Protein AF-A0A9X3PFW7-F1 (afdb_monomer)

Foldseek 3Di:
DAFFPDDDDPVNLVVQLVVVVVVCVVVPDDPVRDDSLVSSLLSLLLQNQLSLCVVVVHDQDPQVPPPDPSSSSNSSSVVSLVVLLVPFDFAQADPQLLVVLVVVVVVDVVVLVVLVVVCVVVVPDDPVVVVVLVVVCVVDVVSSVVSSRRSSRSLLRSLVVLQVSCVVRVFEDACVSPWRFPRPDPPRSTDIRHHD

Sequence (196 aa):
MFVGDERVTEATLDGYVDGEVASYLEQGATLEDVSYGDSRQNAAAVVLYAELGQALELEAPDTNNAQSEFEALYMEAVKYRDELASSAEPRELTDDEAEALNAAAASDQNLVQRIVSEWLAAADLSEDEVGQFYTAANADPNVVGEVVRMWGEQQ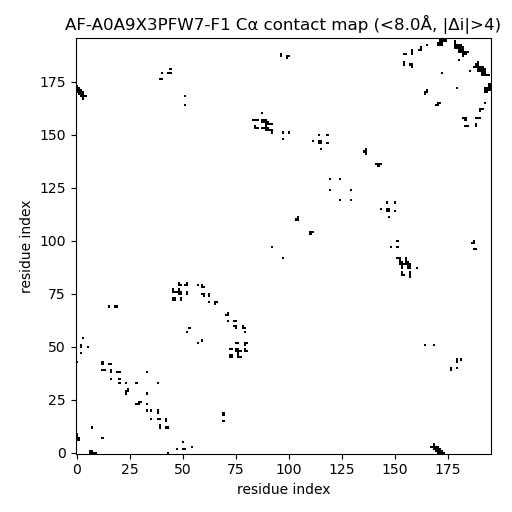AGFADDLNEYIAEYDVSLNPRYGTLDISPLVGVFKVEVPQR

Radius of gyration: 18.6 Å; Cα contacts (8 Å, |Δi|>4): 211; chains: 1; bounding box: 46×40×45 Å

pLDDT: mean 91.64, std 4.49, range [74.06, 97.75]

Secondary structure (DSSP, 8-state):
-EETTEE--HHHHHHHHHHHHHHHHHTT--TTT--HHHHHHHHHHHHHHHHHHHHTTPPPP--TT-SSHHHHHHHHHHHHHHHHHHHSPP-PPPHHHHHHHHHHHHH-HHHHHHHHHHHHHHTT--HHHHHHHHHHHHH-THHHHHHHHHHHHHHHHHHHHHHHHHHHTT-BB-GGG--EE--SSTTTS--EEPB-

Solvent-accessible surface area (backbone atoms only — not comparable to full-atom values): 10714 Å² total; per-residue (Å²): 65,34,52,54,92,45,74,52,49,71,70,57,51,52,51,42,30,53,50,52,53,49,53,43,44,75,74,67,48,53,78,91,75,56,54,71,66,58,38,46,46,50,45,50,51,29,50,50,31,30,53,50,26,57,75,69,67,52,85,78,66,92,49,88,81,45,92,42,71,61,51,30,41,42,52,33,12,52,53,33,47,52,52,50,45,69,68,32,64,61,36,86,66,50,74,68,38,48,52,40,48,52,51,49,46,73,74,31,68,65,56,48,54,48,53,52,52,52,49,54,67,70,64,76,60,53,74,69,52,52,53,48,48,56,54,47,36,76,75,35,68,60,56,52,50,50,54,52,48,55,51,46,16,28,44,43,17,24,27,50,52,50,51,48,48,36,61,75,31,58,35,30,31,47,64,90,71,57,84,42,75,72,26,86,43,80,92,46,29,78,31,72,57,46,68,102

Organism: NCBI:txid256034

Structure (mmCIF, N/CA/C/O backbone):
data_AF-A0A9X3PFW7-F1
#
_entry.id   AF-A0A9X3PFW7-F1
#
loop_
_atom_site.group_PDB
_atom_site.id
_atom_site.type_symbol
_atom_site.label_atom_id
_atom_site.label_alt_id
_atom_site.label_comp_id
_atom_site.label_asym_id
_atom_site.label_entity_id
_atom_site.label_seq_id
_atom_site.pdbx_PDB_ins_code
_atom_site.Cartn_x
_atom_site.Cartn_y
_atom_site.Cartn_z
_atom_site.occupancy
_atom_site.B_iso_or_equiv
_atom_site.auth_seq_id
_atom_site.auth_comp_id
_atom_site.auth_asym_id
_atom_site.auth_atom_id
_atom_site.pdbx_PDB_model_num
ATOM 1 N N . MET A 1 1 ? -13.490 -6.048 13.176 1.00 83.94 1 MET A N 1
ATOM 2 C CA . MET A 1 1 ? -12.457 -6.695 12.349 1.00 83.94 1 MET A CA 1
ATOM 3 C C . MET A 1 1 ? -11.686 -7.650 13.237 1.00 83.94 1 MET A C 1
ATOM 5 O O . MET A 1 1 ? -11.635 -7.396 14.438 1.00 83.94 1 MET A O 1
ATOM 9 N N . PHE A 1 2 ? -11.174 -8.734 12.673 1.00 86.25 2 PHE A N 1
ATOM 10 C CA . PHE A 1 2 ? -10.248 -9.639 13.347 1.00 86.25 2 PHE A CA 1
ATOM 11 C C . PHE A 1 2 ? -8.912 -9.627 12.609 1.00 86.25 2 PHE A C 1
ATOM 13 O O . PHE A 1 2 ? -8.916 -9.630 11.377 1.00 86.25 2 PHE A O 1
ATOM 20 N N . VAL A 1 3 ? -7.819 -9.581 13.370 1.00 82.69 3 VAL A N 1
ATOM 21 C CA . VAL A 1 3 ? -6.438 -9.770 12.906 1.00 82.69 3 VAL A CA 1
ATOM 22 C C . VAL A 1 3 ? -5.750 -10.640 13.958 1.00 82.69 3 VAL A C 1
ATOM 24 O O . VAL A 1 3 ? -5.490 -10.204 15.075 1.00 82.69 3 VAL A O 1
ATOM 27 N N . GLY A 1 4 ? -5.546 -11.912 13.643 1.00 85.38 4 GLY A N 1
ATOM 28 C CA . GLY A 1 4 ? -5.130 -12.940 14.590 1.00 85.38 4 GLY A CA 1
ATOM 29 C C . GLY A 1 4 ? -6.134 -13.080 15.734 1.00 85.38 4 GLY A C 1
ATOM 30 O O . GLY A 1 4 ? -7.336 -13.255 15.524 1.00 85.38 4 GLY A O 1
ATOM 31 N N . ASP A 1 5 ? -5.628 -12.967 16.959 1.00 81.50 5 ASP A N 1
ATOM 32 C CA . ASP A 1 5 ? -6.446 -12.971 18.175 1.00 81.50 5 ASP A CA 1
ATOM 33 C C . ASP A 1 5 ? -7.059 -11.592 18.498 1.00 81.50 5 ASP A C 1
ATOM 35 O O . ASP A 1 5 ? -7.923 -11.497 19.378 1.00 81.50 5 ASP A O 1
ATOM 39 N N . GLU A 1 6 ? -6.641 -10.526 17.806 1.00 84.62 6 GLU A N 1
ATOM 40 C CA . GLU A 1 6 ? -7.088 -9.166 18.097 1.00 84.62 6 GLU A CA 1
ATOM 41 C C . GLU A 1 6 ? -8.461 -8.884 17.482 1.00 84.62 6 GLU A C 1
ATOM 43 O O . GLU A 1 6 ? -8.766 -9.237 16.334 1.00 84.62 6 GLU A O 1
ATOM 48 N N . ARG A 1 7 ? -9.320 -8.223 18.267 1.00 86.31 7 ARG A N 1
ATOM 49 C CA . ARG A 1 7 ? -10.684 -7.889 17.867 1.00 86.31 7 ARG A CA 1
ATOM 50 C C . ARG A 1 7 ? -10.912 -6.390 17.957 1.00 86.31 7 ARG A C 1
ATOM 52 O O . ARG A 1 7 ? -11.358 -5.859 18.975 1.00 86.31 7 ARG A O 1
ATOM 59 N N . VAL A 1 8 ? -10.859 -5.755 16.797 1.00 84.06 8 VAL A N 1
ATOM 60 C CA . VAL A 1 8 ? -11.223 -4.348 16.643 1.00 84.06 8 VAL A CA 1
ATOM 61 C C . VAL A 1 8 ? -12.743 -4.225 16.569 1.00 84.06 8 VAL A C 1
ATOM 63 O O . VAL A 1 8 ? -13.408 -4.794 15.686 1.00 84.06 8 VAL A O 1
ATOM 66 N N . THR A 1 9 ? -13.316 -3.493 17.525 1.00 86.25 9 THR A N 1
ATOM 67 C CA . THR A 1 9 ? -14.771 -3.335 17.643 1.00 86.25 9 THR A CA 1
ATOM 68 C C . THR A 1 9 ? -15.339 -2.405 16.576 1.00 86.25 9 THR A C 1
ATOM 70 O O . THR A 1 9 ? -14.633 -1.554 16.041 1.00 86.25 9 THR A O 1
ATOM 73 N N . GLU A 1 10 ? -16.641 -2.533 16.292 1.00 84.38 10 GLU A N 1
ATOM 74 C CA . GLU A 1 10 ? -17.284 -1.624 15.337 1.00 84.38 10 GLU A CA 1
ATOM 75 C C . GLU A 1 10 ? -17.231 -0.166 15.804 1.00 84.38 10 GLU A C 1
ATOM 77 O O . GLU A 1 10 ? -16.946 0.725 15.014 1.00 84.38 10 GLU A O 1
ATOM 82 N N . ALA A 1 11 ? -17.426 0.060 17.106 1.00 87.31 11 ALA A N 1
ATOM 83 C CA . ALA A 1 11 ? -17.380 1.389 17.703 1.00 87.31 11 ALA A CA 1
ATOM 84 C C . ALA A 1 11 ? -15.990 2.036 17.596 1.00 87.31 11 ALA A C 1
ATOM 86 O O . ALA A 1 11 ? -15.897 3.254 17.484 1.00 87.31 11 ALA A O 1
ATOM 87 N N . THR A 1 12 ? -14.925 1.229 17.620 1.00 88.94 12 THR A N 1
ATOM 88 C CA . THR A 1 12 ? -13.551 1.706 17.419 1.00 88.94 12 THR A CA 1
ATOM 89 C C . THR A 1 12 ? -13.370 2.226 15.993 1.00 88.94 12 THR A C 1
ATOM 91 O O . THR A 1 12 ? -12.971 3.372 15.809 1.00 88.94 12 THR A O 1
ATOM 94 N N . LEU A 1 13 ? -13.740 1.423 14.987 1.00 88.06 13 LEU A N 1
ATOM 95 C CA . LEU A 1 13 ? -13.648 1.822 13.578 1.00 88.06 13 LEU A CA 1
ATOM 96 C C . LEU A 1 13 ? -14.522 3.040 13.261 1.00 88.06 13 LEU A C 1
ATOM 98 O O . LEU A 1 13 ? -14.058 3.963 12.598 1.00 88.06 13 LEU A O 1
ATOM 102 N N . ASP A 1 14 ? -15.759 3.074 13.759 1.00 88.50 14 ASP A N 1
ATOM 103 C CA . ASP A 1 14 ? -16.650 4.222 13.563 1.00 88.50 14 ASP A CA 1
ATOM 104 C C . ASP A 1 14 ? -16.076 5.496 14.212 1.00 88.50 14 ASP A C 1
ATOM 106 O O . ASP A 1 14 ? -16.163 6.574 13.629 1.00 88.50 14 ASP A O 1
ATOM 110 N N . GLY A 1 15 ? -15.413 5.375 15.369 1.00 90.12 15 GLY A N 1
ATOM 111 C CA . GLY A 1 15 ? -14.715 6.492 16.009 1.00 90.12 15 GLY A CA 1
ATOM 112 C C . GLY A 1 15 ? -13.553 7.044 15.175 1.00 90.12 15 GLY A C 1
ATOM 113 O O . GLY A 1 15 ? -13.369 8.260 15.116 1.00 90.12 15 GLY A O 1
ATOM 114 N N . TYR A 1 16 ? -12.799 6.176 14.494 1.00 91.50 16 TYR A N 1
ATOM 115 C CA . TYR A 1 16 ? -11.735 6.593 13.575 1.00 91.50 16 TYR A CA 1
ATOM 116 C C . TYR A 1 16 ? -12.285 7.300 12.334 1.00 91.50 16 TYR A C 1
ATOM 118 O O . TYR A 1 16 ? -11.768 8.348 11.950 1.00 91.50 16 TYR A O 1
ATOM 126 N N . VAL A 1 17 ? -13.381 6.791 11.768 1.00 89.19 17 VAL A N 1
ATOM 127 C CA . VAL A 1 17 ? -14.086 7.431 10.646 1.00 89.19 17 VAL A CA 1
ATOM 128 C C . VAL A 1 17 ? -14.586 8.819 11.035 1.00 89.19 17 VAL A C 1
ATOM 130 O O . VAL A 1 17 ? -14.383 9.775 10.292 1.00 89.19 17 VAL A O 1
ATOM 133 N N . ASP A 1 18 ? -15.202 8.954 12.210 1.00 89.06 18 ASP A N 1
ATOM 134 C CA . ASP A 1 18 ? -15.680 10.248 12.701 1.00 89.06 18 ASP A CA 1
ATOM 135 C C . ASP A 1 18 ? -14.522 11.242 12.904 1.00 89.06 18 ASP A C 1
ATOM 137 O O . ASP A 1 18 ? -14.663 12.424 12.582 1.00 89.06 18 ASP A O 1
ATOM 141 N N . GLY A 1 19 ? -13.368 10.770 13.392 1.00 85.50 19 GLY A N 1
ATOM 142 C CA . GLY A 1 19 ? -12.155 11.578 13.542 1.00 85.50 19 GLY A CA 1
ATOM 143 C C . GLY A 1 19 ? -11.578 12.058 12.207 1.00 85.50 19 GLY A C 1
ATOM 144 O O . GLY A 1 19 ? -11.255 13.238 12.060 1.00 85.50 19 GLY A O 1
ATOM 145 N N . GLU A 1 20 ? -11.497 11.172 11.214 1.00 84.81 20 GLU A N 1
ATOM 146 C CA . GLU A 1 20 ? -11.039 11.510 9.863 1.00 84.81 20 GLU A CA 1
ATOM 147 C C . GLU A 1 20 ? -11.981 12.520 9.184 1.00 84.81 20 GLU A C 1
ATOM 149 O O . GLU A 1 20 ? -11.538 13.554 8.677 1.00 84.81 20 GLU A O 1
ATOM 154 N N . VAL A 1 21 ? -13.294 12.275 9.246 1.00 87.31 21 VAL A N 1
ATOM 155 C CA . VAL A 1 21 ? -14.318 13.188 8.714 1.00 87.31 21 VAL A CA 1
ATOM 156 C C . VAL A 1 21 ? -14.215 14.560 9.380 1.00 87.31 21 VAL A C 1
ATOM 158 O O . VAL A 1 21 ? -14.260 15.581 8.692 1.00 87.31 21 VAL A O 1
ATOM 161 N N . ALA A 1 22 ? -14.053 14.608 10.707 1.00 87.19 22 ALA A N 1
ATOM 162 C CA . ALA A 1 22 ? -13.881 15.863 11.433 1.00 87.19 22 ALA A CA 1
ATOM 163 C C . ALA A 1 22 ? -12.647 16.637 10.942 1.00 87.19 22 ALA A C 1
ATOM 165 O O . ALA A 1 22 ? -12.751 17.838 10.692 1.00 87.19 22 ALA A O 1
ATOM 166 N N . SER A 1 23 ? -11.526 15.948 10.711 1.00 85.12 23 SER A N 1
ATOM 167 C CA . SER A 1 23 ? -10.306 16.556 10.167 1.00 85.12 23 SER A CA 1
ATOM 168 C C . SER A 1 23 ? -10.531 17.179 8.784 1.00 85.12 23 SER A C 1
ATOM 170 O O . SER A 1 23 ? -10.122 18.319 8.547 1.00 85.12 23 SER A O 1
ATOM 172 N N . TYR A 1 24 ? -11.245 16.500 7.878 1.00 85.75 24 TYR A N 1
ATOM 173 C CA . TYR A 1 24 ? -11.578 17.079 6.570 1.00 85.75 24 TYR A CA 1
ATOM 174 C C . TYR A 1 24 ? -12.437 18.341 6.689 1.00 85.75 24 TYR A C 1
ATOM 176 O O . TYR A 1 24 ? -12.177 19.340 6.011 1.00 85.75 24 TYR A O 1
ATOM 184 N N . LEU A 1 25 ? -13.437 18.325 7.572 1.00 88.38 25 LEU A N 1
ATOM 185 C CA . LEU A 1 25 ? -14.299 19.484 7.812 1.00 88.38 25 LEU A CA 1
ATOM 186 C C . LEU A 1 25 ? -13.518 20.671 8.397 1.00 88.38 25 LEU A C 1
ATOM 188 O O . LEU A 1 25 ? -13.742 21.815 7.996 1.00 88.38 25 LEU A O 1
ATOM 192 N N . GLU A 1 26 ? -12.572 20.419 9.304 1.00 89.50 26 GLU A N 1
ATOM 193 C CA . GLU A 1 26 ? -11.683 21.449 9.861 1.00 89.50 26 GLU A CA 1
ATOM 194 C C . GLU A 1 26 ? -10.759 22.068 8.800 1.00 89.50 26 GLU A C 1
ATOM 196 O O . GLU A 1 26 ? -10.464 23.265 8.853 1.00 8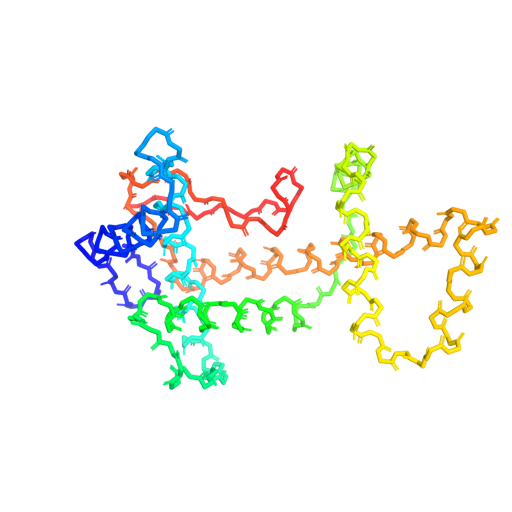9.50 26 GLU A O 1
ATOM 201 N N . GLN A 1 27 ? -10.366 21.285 7.792 1.00 87.44 27 GLN A N 1
ATOM 202 C CA . GLN A 1 27 ? -9.586 21.738 6.635 1.00 87.44 27 GLN A CA 1
ATOM 203 C C . GLN A 1 27 ? -10.432 22.462 5.570 1.00 87.44 27 GLN A C 1
ATOM 205 O O . GLN A 1 27 ? -9.899 22.933 4.563 1.00 87.44 27 GLN A O 1
ATOM 210 N N . GLY A 1 28 ? -11.739 22.610 5.805 1.00 90.19 28 GLY A N 1
ATOM 211 C CA . GLY A 1 28 ? -12.650 23.378 4.960 1.00 90.19 28 GLY A CA 1
ATOM 212 C C . GLY A 1 28 ? -13.441 22.555 3.944 1.00 90.19 28 GLY A C 1
ATOM 213 O O . GLY A 1 28 ? -14.108 23.158 3.100 1.00 90.19 28 GLY A O 1
ATOM 214 N N . ALA A 1 29 ? -13.400 21.219 4.015 1.00 89.81 29 ALA A N 1
ATOM 215 C CA . ALA A 1 29 ? -14.307 20.371 3.248 1.00 89.81 29 ALA A CA 1
ATOM 216 C C . ALA A 1 29 ? -15.756 20.527 3.742 1.00 89.81 29 ALA A C 1
ATOM 218 O O . ALA A 1 29 ? -16.016 20.919 4.884 1.00 89.81 29 ALA A O 1
ATOM 219 N N . THR A 1 30 ? -16.719 20.196 2.888 1.00 91.81 30 THR A N 1
ATOM 220 C CA . THR A 1 30 ? -18.125 20.050 3.278 1.00 91.81 30 THR A CA 1
ATOM 221 C C . THR A 1 30 ? -18.485 18.576 3.440 1.00 91.81 30 THR A C 1
ATOM 223 O O . THR A 1 30 ? -17.790 17.697 2.943 1.00 91.81 30 THR A O 1
ATOM 226 N N . LEU A 1 31 ? -19.608 18.276 4.101 1.00 86.88 31 LEU A N 1
ATOM 227 C CA . LEU A 1 31 ? -20.090 16.891 4.220 1.00 86.88 31 LEU A CA 1
ATOM 228 C C . LEU A 1 31 ? -20.392 16.236 2.862 1.00 86.88 31 LEU A C 1
ATOM 230 O O . LEU A 1 31 ? -20.389 15.015 2.774 1.00 86.88 31 LEU A O 1
ATOM 234 N N . GLU A 1 32 ? -20.671 17.026 1.822 1.00 88.62 32 GLU A N 1
ATOM 235 C CA . GLU A 1 32 ? -20.897 16.515 0.463 1.00 88.62 32 GLU A CA 1
ATOM 236 C C . GLU A 1 32 ? -19.592 16.059 -0.205 1.00 88.62 32 GLU A C 1
ATOM 238 O O . GLU A 1 32 ? -19.631 15.215 -1.098 1.00 88.62 32 GLU A O 1
ATOM 243 N N . ASP A 1 33 ? -18.449 16.575 0.258 1.00 84.94 33 ASP A N 1
ATOM 244 C CA . ASP A 1 33 ? -17.118 16.221 -0.239 1.00 84.94 33 ASP A CA 1
ATOM 245 C C . ASP A 1 33 ? -16.554 14.964 0.446 1.00 84.94 33 ASP A C 1
ATOM 247 O O . ASP A 1 33 ? -15.552 14.413 -0.007 1.00 84.94 33 ASP A O 1
ATOM 251 N N . VAL A 1 34 ? -17.179 14.501 1.538 1.00 86.75 34 VAL A N 1
ATOM 252 C CA . VAL A 1 34 ? -16.671 13.388 2.349 1.00 86.75 34 VAL A CA 1
ATOM 253 C C . VAL A 1 34 ? -17.401 12.087 2.028 1.00 86.75 34 VAL A C 1
ATOM 255 O O . VAL A 1 34 ? -18.601 11.927 2.265 1.00 86.75 34 VAL A O 1
ATOM 258 N N . SER A 1 35 ? -16.643 11.105 1.548 1.00 88.00 35 SER A N 1
ATOM 259 C CA . SER A 1 35 ? -17.129 9.745 1.342 1.00 88.00 35 SER A CA 1
ATOM 260 C C . SER A 1 35 ? -16.929 8.905 2.602 1.00 88.00 35 SER A C 1
ATOM 262 O O . SER A 1 35 ? -15.860 8.361 2.853 1.00 88.00 35 SER A O 1
ATOM 264 N N . TYR A 1 36 ? -17.995 8.720 3.383 1.00 85.81 36 TYR A N 1
ATOM 265 C CA . TYR A 1 36 ? -17.978 7.811 4.540 1.00 85.81 36 TYR A CA 1
ATOM 266 C C . TYR A 1 36 ? -17.690 6.346 4.167 1.00 85.81 36 TYR A C 1
ATOM 268 O O . TYR A 1 36 ? -17.372 5.539 5.039 1.00 85.81 36 TYR A O 1
ATOM 276 N N . GLY A 1 37 ? -17.903 5.959 2.906 1.00 84.62 37 GLY A N 1
ATOM 277 C CA . GLY A 1 37 ? -17.511 4.639 2.413 1.00 84.62 37 GLY A CA 1
ATOM 278 C C . GLY A 1 37 ? -15.993 4.525 2.345 1.00 84.62 37 GLY A C 1
ATOM 279 O O . GLY A 1 37 ? -15.425 3.615 2.946 1.00 84.62 37 GLY A O 1
ATOM 280 N N . ASP A 1 38 ? -15.358 5.506 1.708 1.00 84.19 38 ASP A N 1
ATOM 281 C CA . ASP A 1 38 ? -13.907 5.540 1.524 1.00 84.19 38 ASP A CA 1
ATOM 282 C C . ASP A 1 38 ? -13.195 5.734 2.867 1.00 84.19 38 ASP A C 1
ATOM 284 O O . ASP A 1 38 ? -12.245 5.015 3.159 1.00 84.19 38 ASP A O 1
ATOM 288 N N . SER A 1 39 ? -13.726 6.589 3.748 1.00 87.19 39 SER A N 1
ATOM 289 C CA . SER A 1 39 ? -13.219 6.741 5.119 1.00 87.19 39 SER A CA 1
ATOM 290 C C . SER A 1 39 ? -13.260 5.440 5.920 1.00 87.19 39 SER A C 1
ATOM 292 O O . SER A 1 39 ? -12.319 5.106 6.637 1.00 87.19 39 SER A O 1
ATOM 294 N N . ARG A 1 40 ? -14.334 4.646 5.786 1.00 87.81 40 ARG A N 1
ATOM 295 C CA . ARG A 1 40 ? -14.411 3.328 6.441 1.00 87.81 40 ARG A CA 1
ATOM 296 C C . ARG A 1 40 ? -13.380 2.358 5.888 1.00 87.81 40 ARG A C 1
ATOM 298 O O . ARG A 1 40 ? -12.781 1.624 6.670 1.00 87.81 40 ARG A O 1
ATOM 305 N N . GLN A 1 41 ? -13.194 2.333 4.569 1.00 85.50 41 GLN A N 1
ATOM 306 C CA . GLN A 1 41 ? -12.183 1.483 3.946 1.00 85.50 41 GLN A CA 1
ATOM 307 C C . GLN A 1 41 ? -10.778 1.890 4.393 1.00 85.50 41 GLN A C 1
ATOM 309 O O . GLN A 1 41 ? -10.003 1.025 4.793 1.00 85.50 41 GLN A O 1
ATOM 314 N N . ASN A 1 42 ? -10.487 3.192 4.420 1.00 88.19 42 ASN A N 1
ATOM 315 C CA . ASN A 1 42 ? -9.211 3.715 4.889 1.00 88.19 42 ASN A CA 1
ATOM 316 C C . ASN A 1 42 ? -8.960 3.350 6.358 1.00 88.19 42 ASN A C 1
ATOM 318 O O . ASN A 1 42 ? -7.939 2.746 6.672 1.00 88.19 42 ASN A O 1
ATOM 322 N N . ALA A 1 43 ? -9.918 3.615 7.253 1.00 90.50 43 ALA A N 1
ATOM 323 C CA . ALA A 1 43 ? -9.794 3.253 8.663 1.00 90.50 43 ALA A CA 1
ATOM 324 C C . ALA A 1 43 ? -9.586 1.741 8.860 1.00 90.50 43 ALA A C 1
ATOM 326 O O . ALA A 1 43 ? -8.747 1.336 9.661 1.00 90.50 43 ALA A O 1
ATOM 327 N N . ALA A 1 44 ? -10.303 0.898 8.110 1.00 90.50 44 ALA A N 1
ATOM 328 C CA . ALA A 1 44 ? -10.124 -0.550 8.174 1.00 90.50 44 ALA A CA 1
ATOM 329 C C . ALA A 1 44 ? -8.737 -0.991 7.679 1.00 90.50 44 ALA A C 1
ATOM 331 O O . ALA A 1 44 ? -8.110 -1.824 8.329 1.00 90.50 44 ALA A O 1
ATOM 332 N N . ALA A 1 45 ? -8.240 -0.420 6.577 1.00 91.50 45 ALA A N 1
ATOM 333 C CA . ALA A 1 45 ? -6.904 -0.707 6.059 1.00 91.50 45 ALA A CA 1
ATOM 334 C C . ALA A 1 45 ? -5.799 -0.254 7.027 1.00 91.50 45 ALA A C 1
ATOM 336 O O . ALA A 1 45 ? -4.864 -1.009 7.275 1.00 91.50 45 ALA A O 1
ATOM 337 N N . VAL A 1 46 ? -5.929 0.941 7.615 1.00 93.81 46 VAL A N 1
ATOM 338 C CA . VAL A 1 46 ? -4.994 1.467 8.624 1.00 93.81 46 VAL A CA 1
ATOM 339 C C . VAL A 1 46 ? -4.894 0.515 9.804 1.00 93.81 46 VAL A C 1
ATOM 341 O O . VAL A 1 46 ? -3.801 0.086 10.159 1.00 93.81 46 VAL A O 1
ATOM 344 N N . VAL A 1 47 ? -6.036 0.136 10.378 1.00 93.19 47 VAL A N 1
ATOM 345 C CA . VAL A 1 47 ? -6.034 -0.792 11.506 1.00 93.19 47 VAL A CA 1
ATOM 346 C C . VAL A 1 47 ? -5.457 -2.145 11.076 1.00 93.19 47 VAL A C 1
ATOM 348 O O . VAL A 1 47 ? -4.653 -2.706 11.803 1.00 93.19 47 VAL A O 1
ATOM 351 N N . LEU A 1 48 ? -5.792 -2.658 9.886 1.00 93.69 48 LEU A N 1
ATOM 352 C CA . LEU A 1 48 ? -5.265 -3.940 9.406 1.00 93.69 48 LEU A CA 1
ATOM 353 C C . LEU A 1 48 ? -3.736 -3.940 9.351 1.00 93.69 48 LEU A C 1
ATOM 355 O O . LEU A 1 48 ? -3.118 -4.853 9.890 1.00 93.69 48 LEU A O 1
ATOM 359 N N . TYR A 1 49 ? -3.127 -2.929 8.727 1.00 95.94 49 TYR A N 1
ATOM 360 C CA . TYR A 1 49 ? -1.670 -2.844 8.617 1.00 95.94 49 TYR A CA 1
ATOM 361 C C . TYR A 1 49 ? -0.991 -2.597 9.967 1.00 95.94 49 TYR A C 1
ATOM 363 O O . TYR A 1 49 ? 0.076 -3.158 10.211 1.00 95.94 49 TYR A O 1
ATOM 371 N N . ALA A 1 50 ? -1.604 -1.796 10.845 1.00 95.56 50 ALA A N 1
ATOM 372 C CA . ALA A 1 50 ? -1.106 -1.579 12.200 1.00 95.56 50 ALA A CA 1
ATOM 373 C C . ALA A 1 50 ? -1.069 -2.891 13.002 1.00 95.56 50 ALA A C 1
ATOM 375 O O . ALA A 1 50 ? -0.014 -3.280 13.500 1.00 95.56 50 ALA A O 1
ATOM 376 N N . GLU A 1 51 ? -2.191 -3.611 13.050 1.00 94.56 51 GLU A N 1
ATOM 377 C CA . GLU A 1 51 ? -2.303 -4.884 13.771 1.00 94.56 51 GLU A CA 1
ATOM 378 C C . GLU A 1 51 ? -1.393 -5.964 13.171 1.00 94.56 51 GLU A C 1
ATOM 380 O O . GLU A 1 51 ? -0.727 -6.696 13.902 1.00 94.56 51 GLU A O 1
ATOM 385 N N . LEU A 1 52 ? -1.309 -6.045 11.838 1.00 94.12 52 LEU A N 1
ATOM 386 C CA . LEU A 1 52 ? -0.437 -7.007 11.166 1.00 94.12 52 LEU A CA 1
ATOM 387 C C . LEU A 1 52 ? 1.044 -6.740 11.471 1.00 94.12 52 LEU A C 1
ATOM 389 O O . LEU A 1 52 ? 1.778 -7.670 11.799 1.00 94.12 52 LEU A O 1
ATOM 393 N N . GLY A 1 53 ? 1.486 -5.481 11.409 1.00 94.56 53 GLY A N 1
ATOM 394 C CA . GLY A 1 53 ? 2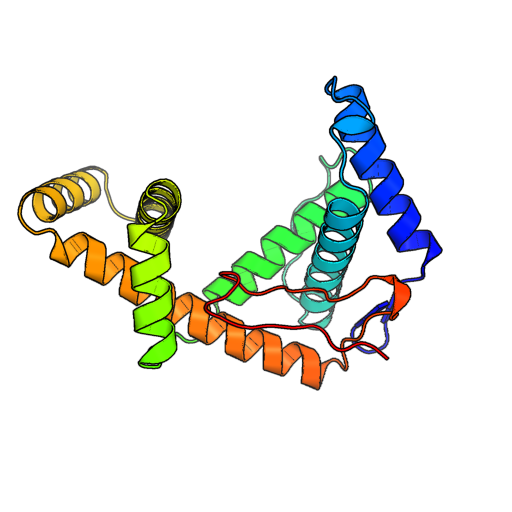.868 -5.125 11.730 1.00 94.56 53 GLY A CA 1
ATOM 395 C C . GLY A 1 53 ? 3.229 -5.401 13.190 1.00 94.56 53 GLY A C 1
ATOM 396 O O . GLY A 1 53 ? 4.319 -5.899 13.469 1.00 94.56 53 GLY A O 1
ATOM 397 N N . GLN A 1 54 ? 2.296 -5.171 14.119 1.00 94.19 54 GLN A N 1
ATOM 398 C CA . GLN A 1 54 ? 2.475 -5.545 15.524 1.00 94.19 54 GLN A CA 1
ATOM 399 C C . GLN A 1 54 ? 2.548 -7.069 15.707 1.00 94.19 54 GLN A C 1
ATOM 401 O O . GLN A 1 54 ? 3.412 -7.553 16.441 1.00 94.19 54 GLN A O 1
ATOM 406 N N . ALA A 1 55 ? 1.696 -7.834 15.017 1.00 92.75 55 ALA A N 1
ATOM 407 C CA . ALA A 1 55 ? 1.696 -9.298 15.062 1.00 92.75 55 ALA A CA 1
ATOM 408 C C . ALA A 1 55 ? 2.975 -9.923 14.473 1.00 92.75 55 ALA A C 1
ATOM 410 O O . ALA A 1 55 ? 3.372 -11.017 14.880 1.00 92.75 55 ALA A O 1
ATOM 411 N N . LEU A 1 56 ? 3.625 -9.218 13.545 1.00 93.25 56 LEU A N 1
ATOM 412 C CA . LEU A 1 56 ? 4.926 -9.564 12.965 1.00 93.25 56 LEU A CA 1
ATOM 413 C C . LEU A 1 56 ? 6.117 -8.994 13.757 1.00 93.25 56 LEU A C 1
ATOM 415 O O . LEU A 1 56 ? 7.263 -9.176 13.351 1.00 93.25 56 LEU A O 1
ATOM 419 N N . GLU A 1 57 ? 5.862 -8.326 14.886 1.00 94.94 57 GLU A N 1
ATOM 420 C CA . GLU A 1 57 ? 6.876 -7.702 15.745 1.00 94.94 57 GLU A CA 1
ATOM 421 C C . GLU A 1 57 ? 7.775 -6.686 15.007 1.00 94.94 57 GLU A C 1
ATOM 423 O O . GLU A 1 57 ? 8.950 -6.512 15.350 1.00 94.94 57 GLU A O 1
ATOM 428 N N . LEU A 1 58 ? 7.228 -5.990 14.003 1.00 96.00 58 LEU A N 1
ATOM 429 C CA . LEU A 1 58 ? 7.946 -4.951 13.264 1.00 96.00 58 LEU A CA 1
ATOM 430 C C . LEU A 1 58 ? 8.243 -3.738 14.155 1.00 96.00 58 LEU A C 1
ATOM 432 O O . LEU A 1 58 ? 7.506 -3.405 15.092 1.00 96.00 58 LEU A O 1
ATOM 436 N N . GLU A 1 59 ? 9.327 -3.025 13.851 1.00 96.19 59 GLU A N 1
ATOM 437 C CA . GLU A 1 59 ? 9.739 -1.877 14.656 1.00 96.19 59 GLU A CA 1
ATOM 438 C C . GLU A 1 59 ? 8.714 -0.738 14.541 1.00 96.19 59 GLU A C 1
ATOM 440 O O . GLU A 1 59 ? 8.506 -0.180 13.465 1.00 96.19 59 GLU A O 1
ATOM 445 N N . ALA A 1 60 ? 8.118 -0.310 15.654 1.00 93.44 60 ALA A N 1
ATOM 446 C CA . ALA A 1 60 ? 7.177 0.811 15.649 1.00 93.44 60 ALA A CA 1
ATOM 447 C C . ALA A 1 60 ? 7.839 2.144 15.211 1.00 93.44 60 ALA A C 1
ATOM 449 O O . ALA A 1 60 ? 9.022 2.377 15.489 1.00 93.44 60 ALA A O 1
ATOM 450 N N . PRO A 1 61 ? 7.121 3.041 14.509 1.00 94.81 61 PRO A N 1
ATOM 451 C CA . PRO A 1 61 ? 7.569 4.412 14.282 1.00 94.81 61 PRO A CA 1
ATOM 452 C C . PRO A 1 61 ? 7.508 5.253 15.565 1.00 94.81 61 PRO A C 1
ATOM 454 O O . PRO A 1 61 ? 6.817 4.924 16.527 1.00 94.81 61 PRO A O 1
ATOM 457 N N . ASP A 1 62 ? 8.193 6.398 15.558 1.00 94.69 62 ASP A N 1
ATOM 458 C CA . ASP A 1 62 ? 7.985 7.432 16.574 1.00 94.69 62 ASP A CA 1
ATOM 459 C C . ASP A 1 62 ? 6.671 8.183 16.303 1.00 94.69 62 ASP A C 1
ATOM 461 O O . ASP A 1 62 ? 6.562 8.940 15.336 1.00 94.69 62 ASP A O 1
ATOM 465 N N . THR A 1 63 ? 5.681 7.991 17.176 1.00 95.00 63 THR A N 1
ATOM 466 C CA . THR A 1 63 ? 4.345 8.600 17.078 1.00 95.00 63 THR A CA 1
ATOM 467 C C . THR A 1 63 ? 4.145 9.792 18.020 1.00 95.00 63 THR A C 1
ATOM 469 O O . THR A 1 63 ? 3.038 10.317 18.123 1.00 95.00 63 THR A O 1
ATOM 472 N N . ASN A 1 64 ? 5.199 10.299 18.678 1.00 94.06 64 ASN A N 1
ATOM 473 C CA . ASN A 1 64 ? 5.081 11.380 19.674 1.00 94.06 64 ASN A CA 1
ATOM 474 C C . ASN A 1 64 ? 4.494 12.696 19.126 1.00 94.06 64 ASN A C 1
ATOM 476 O O . ASN A 1 64 ? 4.033 13.531 19.904 1.00 94.06 64 ASN A O 1
ATOM 480 N N . ASN A 1 65 ? 4.541 12.902 17.806 1.00 92.12 65 ASN A N 1
ATOM 481 C CA . ASN A 1 65 ? 4.013 14.098 17.145 1.00 92.12 65 ASN A CA 1
ATOM 482 C C . ASN A 1 65 ? 2.585 13.926 16.601 1.00 92.12 65 ASN A C 1
ATOM 484 O O . ASN A 1 65 ? 2.054 14.883 16.039 1.00 92.12 65 ASN A O 1
ATOM 488 N N . ALA A 1 66 ? 1.976 12.746 16.751 1.00 92.88 66 ALA A N 1
ATOM 489 C CA . ALA A 1 66 ? 0.608 12.513 16.309 1.00 92.88 66 ALA A CA 1
ATOM 490 C C . ALA A 1 66 ? -0.377 13.400 17.089 1.00 92.88 66 ALA A C 1
ATOM 492 O O . ALA A 1 66 ? -0.304 13.529 18.314 1.00 92.88 66 ALA A O 1
ATOM 493 N N . GLN A 1 67 ? -1.316 14.016 16.376 1.00 89.56 67 GLN A N 1
ATOM 494 C CA . GLN A 1 67 ? -2.341 14.902 16.932 1.00 89.56 67 GLN A CA 1
ATOM 495 C C . GLN A 1 67 ? -3.570 14.127 17.419 1.00 89.56 67 GLN A C 1
ATOM 497 O O . GLN A 1 67 ? -4.393 14.667 18.160 1.00 89.56 67 GLN A O 1
ATOM 502 N N . SER A 1 68 ? -3.695 12.858 17.023 1.00 89.81 68 SER A N 1
ATOM 503 C CA . SER A 1 68 ? -4.769 11.959 17.437 1.00 89.81 68 SER A CA 1
ATOM 504 C C . SER A 1 68 ? -4.295 10.508 17.512 1.00 89.81 68 SER A C 1
ATOM 506 O O . SER A 1 68 ? -3.260 10.146 16.957 1.00 89.81 68 SER A O 1
ATOM 508 N N . GLU A 1 69 ? -5.086 9.662 18.174 1.00 90.44 69 GLU A N 1
ATOM 509 C CA . GLU A 1 69 ? -4.862 8.212 18.197 1.00 90.44 69 GLU A CA 1
ATOM 510 C C . GLU A 1 69 ? -4.899 7.614 16.784 1.00 90.44 69 GLU A C 1
ATOM 512 O O . GLU A 1 69 ? -4.035 6.818 16.431 1.00 90.44 69 GLU A O 1
ATOM 517 N N . PHE A 1 70 ? -5.849 8.046 15.948 1.00 90.62 70 PHE A N 1
ATOM 518 C CA . PHE A 1 70 ? -5.948 7.556 14.574 1.00 90.62 70 PHE A CA 1
ATOM 519 C C . PHE A 1 70 ? -4.752 7.984 13.717 1.00 90.62 70 PHE A C 1
ATOM 521 O O . PHE A 1 70 ? -4.286 7.207 12.894 1.00 90.62 70 PHE A O 1
ATOM 528 N N . GLU A 1 71 ? -4.208 9.187 13.928 1.00 91.56 71 GLU A N 1
ATOM 529 C CA . GLU A 1 71 ? -2.988 9.618 13.237 1.00 91.56 71 GLU A CA 1
ATOM 530 C C . GLU A 1 71 ? -1.770 8.793 13.667 1.00 91.56 71 GLU A C 1
ATOM 532 O O . GLU A 1 71 ? -0.986 8.390 12.812 1.00 91.56 71 GLU A O 1
ATOM 537 N N . ALA A 1 72 ? -1.631 8.480 14.961 1.00 94.44 72 ALA A N 1
ATOM 538 C CA . ALA A 1 72 ? -0.577 7.582 15.434 1.00 94.44 72 ALA A CA 1
ATOM 539 C C . ALA A 1 72 ? -0.693 6.199 14.772 1.00 94.44 72 ALA A C 1
ATOM 541 O O . ALA A 1 72 ? 0.296 5.675 14.260 1.00 94.44 72 ALA A O 1
ATOM 542 N N . LEU A 1 73 ? -1.914 5.660 14.699 1.00 94.62 73 LEU A N 1
ATOM 543 C CA . LEU A 1 73 ? -2.191 4.381 14.048 1.00 94.62 73 LEU A CA 1
ATOM 544 C C . LEU A 1 73 ? -1.926 4.426 12.537 1.00 94.62 73 LEU A C 1
ATOM 546 O O . LEU A 1 73 ? -1.378 3.486 11.971 1.00 94.62 73 LEU A O 1
ATOM 550 N N . TYR A 1 74 ? -2.265 5.533 11.875 1.00 94.31 74 TYR A N 1
ATOM 551 C CA . TYR A 1 74 ? -1.948 5.759 10.467 1.00 94.31 74 TYR A CA 1
ATOM 552 C C . TYR A 1 74 ? -0.433 5.777 10.229 1.00 94.31 74 TYR A C 1
ATOM 554 O O . TYR A 1 74 ? 0.047 5.175 9.269 1.00 94.31 74 TYR A O 1
ATOM 562 N N . MET A 1 75 ? 0.338 6.424 11.109 1.00 96.00 75 MET A N 1
ATOM 563 C CA . MET A 1 75 ? 1.802 6.428 11.031 1.00 96.00 75 MET A CA 1
ATOM 564 C C . MET A 1 75 ? 2.389 5.017 11.184 1.00 96.00 75 MET A C 1
ATOM 566 O O . MET A 1 75 ? 3.287 4.658 10.420 1.00 96.00 75 MET A O 1
ATOM 570 N N . GLU A 1 76 ? 1.874 4.220 12.127 1.00 96.62 76 GLU A N 1
ATOM 571 C CA . GLU A 1 76 ? 2.210 2.794 12.277 1.00 96.62 76 GLU A CA 1
ATOM 572 C C . GLU A 1 76 ? 1.909 2.014 10.998 1.00 96.62 76 GLU A C 1
ATOM 574 O O . GLU A 1 76 ? 2.810 1.418 10.411 1.00 96.62 76 GLU A O 1
ATOM 579 N N . ALA A 1 77 ? 0.669 2.099 10.517 1.00 96.12 77 ALA A N 1
ATOM 580 C CA . ALA A 1 77 ? 0.203 1.406 9.325 1.00 96.12 77 ALA A CA 1
ATOM 581 C C . ALA A 1 77 ? 1.054 1.712 8.085 1.00 96.12 77 ALA A C 1
ATOM 583 O O . ALA A 1 77 ? 1.399 0.797 7.340 1.00 96.12 77 ALA A O 1
ATOM 584 N N . VAL A 1 78 ? 1.417 2.981 7.866 1.00 94.62 78 VAL A N 1
ATOM 585 C CA . VAL A 1 78 ? 2.269 3.378 6.736 1.00 94.62 78 VAL A CA 1
ATOM 586 C C . VAL A 1 78 ? 3.665 2.777 6.867 1.00 94.62 78 VAL A C 1
ATOM 588 O O . VAL A 1 78 ? 4.132 2.166 5.907 1.00 94.62 78 VAL A O 1
ATOM 591 N N . LYS A 1 79 ? 4.312 2.888 8.040 1.00 95.44 79 LYS A N 1
ATOM 592 C CA . LYS A 1 79 ? 5.648 2.301 8.243 1.00 95.44 79 LYS A CA 1
ATOM 593 C C . LYS A 1 79 ? 5.616 0.791 8.015 1.00 95.44 79 LYS A C 1
ATOM 595 O O . LYS A 1 79 ? 6.446 0.275 7.273 1.00 95.44 79 LYS A O 1
ATOM 600 N N . TYR A 1 80 ? 4.655 0.099 8.622 1.00 97.12 80 TYR A N 1
ATOM 601 C CA . TYR A 1 80 ? 4.553 -1.352 8.513 1.00 97.12 80 TYR A CA 1
ATOM 602 C C . TYR A 1 80 ? 4.237 -1.799 7.094 1.00 97.12 80 TYR A C 1
ATOM 604 O O . TYR A 1 80 ? 4.902 -2.696 6.592 1.00 97.12 80 TYR A O 1
ATOM 612 N N . ARG A 1 81 ? 3.302 -1.145 6.398 1.00 95.56 81 ARG A N 1
ATOM 613 C CA . ARG A 1 81 ? 3.040 -1.434 4.983 1.00 95.56 81 ARG A CA 1
ATOM 614 C C . ARG A 1 81 ? 4.304 -1.283 4.138 1.00 95.56 81 ARG A C 1
ATOM 616 O O . ARG A 1 81 ? 4.564 -2.142 3.304 1.00 95.56 81 ARG A O 1
ATOM 623 N N . ASP A 1 82 ? 5.076 -0.218 4.337 1.00 92.94 82 ASP A N 1
ATOM 624 C CA . ASP A 1 82 ? 6.285 0.036 3.546 1.00 92.94 82 ASP A CA 1
ATOM 625 C C . ASP A 1 82 ? 7.403 -0.981 3.869 1.00 92.94 82 ASP A C 1
ATOM 627 O O . ASP A 1 82 ? 8.129 -1.420 2.974 1.00 92.94 82 ASP A O 1
ATOM 631 N N . GLU A 1 83 ? 7.517 -1.419 5.125 1.00 94.81 83 GLU A N 1
ATOM 632 C CA . GLU A 1 83 ? 8.447 -2.476 5.548 1.00 94.81 83 GLU A CA 1
ATOM 633 C C . GLU A 1 83 ? 8.050 -3.850 4.980 1.00 94.81 83 GLU A C 1
ATOM 635 O O . GLU A 1 83 ? 8.894 -4.563 4.436 1.00 94.81 83 GLU A O 1
ATOM 640 N N . LEU A 1 84 ? 6.758 -4.189 4.998 1.00 94.81 84 LEU A N 1
ATOM 641 C CA . LEU A 1 84 ? 6.235 -5.399 4.354 1.00 94.81 84 LEU A CA 1
ATOM 642 C C . LEU A 1 84 ? 6.464 -5.361 2.838 1.00 94.81 84 LEU A C 1
ATOM 644 O O . LEU A 1 84 ? 7.018 -6.292 2.264 1.00 94.81 84 LEU A O 1
ATOM 648 N N . ALA A 1 85 ? 6.130 -4.246 2.186 1.00 92.75 85 ALA A N 1
ATOM 649 C CA . ALA A 1 85 ? 6.304 -4.098 0.746 1.00 92.75 85 ALA A CA 1
ATOM 650 C C . ALA A 1 85 ? 7.772 -4.167 0.308 1.00 92.75 85 ALA A C 1
ATOM 652 O O . ALA A 1 85 ? 8.051 -4.667 -0.778 1.00 92.75 85 ALA A O 1
ATOM 653 N N . SER A 1 86 ? 8.707 -3.665 1.121 1.00 91.12 86 SER A N 1
ATOM 654 C CA . SER A 1 86 ? 10.145 -3.683 0.811 1.00 91.12 86 SER A CA 1
ATOM 655 C C . SER A 1 86 ? 10.848 -4.990 1.183 1.00 91.12 86 SER A C 1
ATOM 657 O O . SER A 1 86 ? 11.905 -5.284 0.622 1.00 91.12 86 SER A O 1
ATOM 659 N N . SER A 1 87 ? 10.282 -5.772 2.104 1.00 92.50 87 SER A N 1
ATOM 660 C CA . SER A 1 87 ? 10.786 -7.103 2.464 1.00 92.50 87 SER A CA 1
ATOM 661 C C . SER A 1 87 ? 10.241 -8.220 1.575 1.00 92.50 87 SER A C 1
ATOM 663 O O . SER A 1 87 ? 10.864 -9.282 1.516 1.00 92.50 87 SER A O 1
ATOM 665 N N . ALA A 1 88 ? 9.144 -7.967 0.856 1.00 95.12 88 ALA A N 1
ATOM 666 C CA . ALA A 1 88 ? 8.556 -8.920 -0.072 1.00 95.12 88 ALA A CA 1
ATOM 667 C C . ALA A 1 88 ? 9.542 -9.352 -1.166 1.00 95.12 88 ALA A C 1
ATOM 669 O O . ALA A 1 88 ? 10.257 -8.528 -1.751 1.00 95.12 8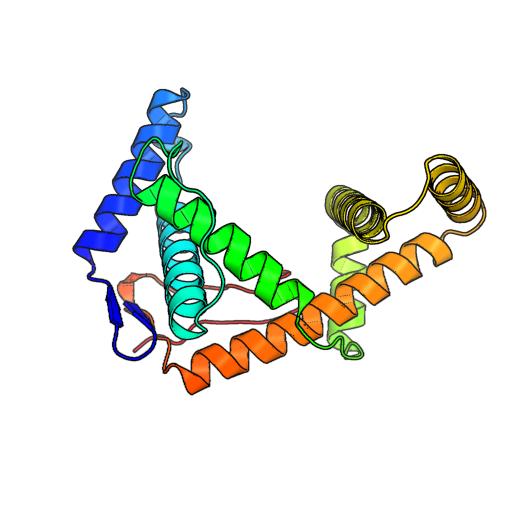8 ALA A O 1
ATOM 670 N N . GLU A 1 89 ? 9.568 -10.651 -1.473 1.00 94.88 89 GLU A N 1
ATOM 671 C CA . GLU A 1 89 ? 10.377 -11.175 -2.574 1.00 94.88 89 GLU A CA 1
ATOM 672 C C . GLU A 1 89 ? 9.683 -10.849 -3.910 1.00 94.88 89 GLU A C 1
ATOM 674 O O . GLU A 1 89 ? 8.549 -11.283 -4.125 1.00 94.88 89 GLU A O 1
ATOM 679 N N . PRO A 1 90 ? 10.322 -10.100 -4.833 1.00 95.88 90 PRO A N 1
ATOM 680 C CA . PRO A 1 90 ? 9.720 -9.820 -6.128 1.00 95.88 90 PRO A CA 1
ATOM 681 C C . PRO A 1 90 ? 9.429 -11.116 -6.876 1.00 95.88 90 PRO A C 1
ATOM 683 O O . PRO A 1 90 ? 10.282 -12.007 -6.945 1.00 95.88 90 PRO A O 1
ATOM 686 N N . ARG A 1 91 ? 8.274 -11.182 -7.536 1.00 97.25 91 ARG A N 1
ATOM 687 C CA . ARG A 1 91 ? 7.960 -12.284 -8.450 1.00 97.25 91 ARG A CA 1
ATOM 688 C C . ARG A 1 91 ? 7.672 -11.790 -9.849 1.00 97.25 91 ARG A C 1
ATOM 690 O O . ARG A 1 91 ? 7.196 -10.677 -10.046 1.00 97.25 91 ARG A O 1
ATOM 697 N N . GLU A 1 92 ? 7.919 -12.660 -10.820 1.00 97.50 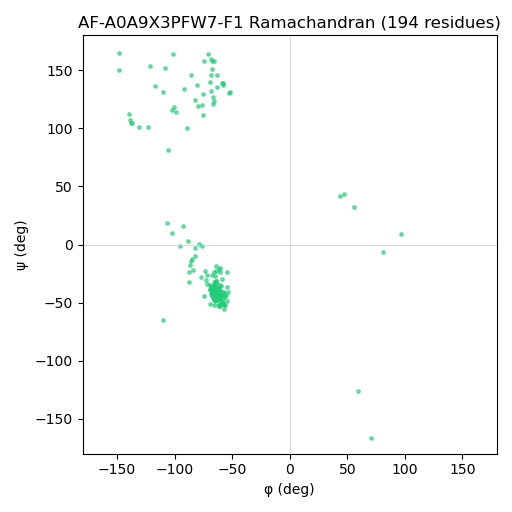92 GLU A N 1
ATOM 698 C CA . GLU A 1 92 ? 7.544 -12.399 -12.204 1.00 97.50 92 GLU A CA 1
ATOM 699 C C . GLU A 1 92 ? 6.031 -12.151 -12.306 1.00 97.50 92 GLU A C 1
ATOM 701 O O . GLU A 1 92 ? 5.212 -12.811 -11.650 1.00 97.50 92 GLU A O 1
ATOM 706 N N . LEU A 1 93 ? 5.670 -11.167 -13.128 1.00 97.75 93 LEU A N 1
ATOM 707 C CA . LEU A 1 93 ? 4.278 -10.864 -13.420 1.00 97.75 93 LEU A CA 1
ATOM 708 C C . LEU A 1 93 ? 3.663 -11.981 -14.258 1.00 97.75 93 LEU A C 1
ATOM 710 O O . LEU A 1 93 ? 4.268 -12.469 -15.212 1.00 97.75 93 LEU A O 1
ATOM 714 N N . THR A 1 94 ? 2.421 -12.337 -13.950 1.00 97.56 94 THR A N 1
ATOM 715 C CA . THR A 1 94 ? 1.610 -13.106 -14.897 1.00 97.56 94 THR A CA 1
ATOM 716 C C . THR A 1 94 ? 1.314 -12.266 -16.143 1.00 97.56 94 THR A C 1
ATOM 718 O O . THR A 1 94 ? 1.330 -11.034 -16.087 1.00 97.56 94 THR A O 1
ATOM 721 N N . ASP A 1 95 ? 0.998 -12.918 -17.267 1.00 97.62 95 ASP A N 1
ATOM 722 C CA . ASP A 1 95 ? 0.640 -12.218 -18.511 1.00 97.62 95 ASP A CA 1
ATOM 723 C C . ASP A 1 95 ? -0.507 -11.209 -18.289 1.00 97.62 95 ASP A C 1
ATOM 725 O O . ASP A 1 95 ? -0.440 -10.076 -18.769 1.00 97.62 95 ASP A O 1
ATOM 729 N N . ASP A 1 96 ? -1.517 -11.593 -17.500 1.00 97.56 96 ASP A N 1
ATOM 730 C CA . ASP A 1 96 ? -2.672 -10.748 -17.175 1.00 97.56 96 ASP A CA 1
ATOM 731 C C . ASP A 1 96 ? -2.278 -9.538 -16.304 1.00 97.56 96 ASP A C 1
ATOM 733 O O . ASP A 1 96 ? -2.737 -8.421 -16.550 1.00 97.56 96 ASP A O 1
ATOM 737 N N . GLU A 1 97 ? -1.410 -9.722 -15.301 1.00 97.50 97 GLU A N 1
ATOM 738 C CA . GLU A 1 97 ? -0.906 -8.620 -14.464 1.00 97.50 97 GLU A CA 1
ATOM 739 C C . GLU A 1 97 ? -0.019 -7.668 -15.263 1.00 97.50 97 GLU A C 1
ATOM 741 O O . GLU A 1 97 ? -0.128 -6.452 -15.108 1.00 97.50 97 GLU A O 1
ATOM 746 N N . ALA A 1 98 ? 0.832 -8.197 -16.145 1.00 97.19 98 ALA A N 1
ATOM 747 C CA . ALA A 1 98 ? 1.665 -7.388 -17.023 1.00 97.19 98 ALA A CA 1
ATOM 748 C C . ALA A 1 98 ? 0.806 -6.566 -17.996 1.00 97.19 98 ALA A C 1
ATOM 750 O O . ALA A 1 98 ? 1.060 -5.374 -18.190 1.00 97.19 98 ALA A O 1
ATOM 751 N N . GLU A 1 99 ? -0.233 -7.160 -18.592 1.00 96.88 99 GLU A N 1
ATOM 752 C CA . GLU A 1 99 ? -1.183 -6.434 -19.441 1.00 96.88 99 GLU A CA 1
ATOM 753 C C . GLU A 1 99 ? -1.921 -5.346 -18.646 1.00 96.88 99 GLU A C 1
ATOM 755 O O . GLU A 1 99 ? -1.979 -4.192 -19.086 1.00 96.88 99 GLU A O 1
ATOM 760 N N . ALA A 1 100 ? -2.425 -5.675 -17.455 1.00 96.69 100 ALA A N 1
ATOM 761 C CA . ALA A 1 100 ? -3.166 -4.742 -16.612 1.00 96.69 100 ALA A CA 1
ATOM 762 C C . ALA A 1 100 ? -2.289 -3.588 -16.095 1.00 96.69 100 ALA A C 1
ATOM 764 O O . ALA A 1 100 ? -2.716 -2.431 -16.133 1.00 96.69 100 ALA A O 1
ATOM 765 N N . LEU A 1 101 ? -1.048 -3.866 -15.686 1.00 96.38 101 LEU A N 1
ATOM 766 C CA . LEU A 1 101 ? -0.080 -2.850 -15.270 1.00 96.38 101 LEU A CA 1
ATOM 767 C C . LEU A 1 101 ? 0.261 -1.903 -16.424 1.00 96.38 101 LEU A C 1
ATOM 769 O O . LEU A 1 101 ? 0.268 -0.685 -16.244 1.00 96.38 101 LEU A O 1
ATOM 773 N N . ASN A 1 102 ? 0.487 -2.446 -17.623 1.00 94.25 102 ASN A N 1
ATOM 774 C CA . ASN A 1 102 ? 0.735 -1.640 -18.816 1.00 94.25 102 ASN A CA 1
ATOM 775 C C . ASN A 1 102 ? -0.474 -0.761 -19.167 1.00 94.25 102 ASN A C 1
ATOM 777 O O . ASN A 1 102 ? -0.305 0.411 -19.512 1.00 94.25 102 ASN A O 1
ATOM 781 N N . ALA A 1 103 ? -1.693 -1.292 -19.050 1.00 95.31 103 ALA A N 1
ATOM 782 C CA . ALA A 1 103 ? -2.914 -0.522 -19.262 1.00 95.31 103 ALA A CA 1
ATOM 783 C C . ALA A 1 103 ? -3.063 0.607 -18.227 1.00 95.31 103 ALA A C 1
ATOM 785 O O . ALA A 1 103 ? -3.351 1.746 -18.605 1.00 95.31 103 ALA A O 1
ATOM 786 N N . ALA A 1 104 ? -2.804 0.321 -16.946 1.00 94.62 104 ALA A N 1
ATOM 787 C CA . ALA A 1 104 ? -2.825 1.313 -15.875 1.00 94.62 104 ALA A CA 1
ATOM 788 C C . ALA A 1 104 ? -1.802 2.431 -16.137 1.00 94.62 104 ALA A C 1
ATOM 790 O O . ALA A 1 104 ? -2.181 3.602 -16.197 1.00 94.62 104 ALA A O 1
ATOM 791 N N . ALA A 1 105 ? -0.546 2.071 -16.414 1.00 93.00 105 ALA A N 1
ATOM 792 C CA . ALA A 1 105 ? 0.537 3.004 -16.732 1.00 93.00 105 ALA A CA 1
ATOM 793 C C . ALA A 1 105 ? 0.254 3.860 -17.981 1.00 93.00 105 ALA A C 1
ATOM 795 O O . ALA A 1 105 ? 0.613 5.036 -18.029 1.00 93.00 105 ALA A O 1
ATOM 796 N N . ALA A 1 106 ? -0.416 3.299 -18.991 1.00 91.75 106 ALA A N 1
ATOM 797 C CA . ALA A 1 106 ? -0.817 4.044 -20.184 1.00 91.75 106 ALA A CA 1
ATOM 798 C C . ALA A 1 106 ? -1.971 5.025 -19.915 1.00 91.75 106 ALA A C 1
ATOM 800 O O . ALA A 1 106 ? -2.075 6.053 -20.589 1.00 91.75 106 ALA A O 1
ATOM 801 N N . SER A 1 107 ? -2.847 4.703 -18.960 1.00 92.75 107 SER A N 1
ATOM 802 C CA . SER A 1 107 ? -4.023 5.511 -18.618 1.00 92.75 107 SER A CA 1
ATOM 803 C C . SER A 1 107 ? -3.747 6.608 -17.586 1.00 92.75 107 SER A C 1
ATOM 805 O O . SER A 1 107 ? -4.454 7.617 -17.578 1.00 92.75 107 SER A O 1
ATOM 807 N N . ASP A 1 108 ? -2.709 6.443 -16.763 1.00 90.75 108 ASP A N 1
ATOM 808 C CA . ASP A 1 108 ? -2.372 7.347 -15.666 1.00 90.75 108 ASP A CA 1
ATOM 809 C C . ASP A 1 108 ? -0.886 7.744 -15.697 1.00 90.75 108 ASP A C 1
ATOM 811 O O . ASP A 1 108 ? 0.006 7.017 -15.258 1.00 90.75 108 ASP A O 1
ATOM 815 N N . GLN A 1 109 ? -0.609 8.952 -16.195 1.00 84.56 109 GLN A N 1
ATOM 816 C CA . GLN A 1 109 ? 0.754 9.493 -16.209 1.00 84.56 109 GLN A CA 1
ATOM 817 C C . GLN A 1 109 ? 1.294 9.797 -14.805 1.00 84.56 109 GLN A C 1
ATOM 819 O O . GLN A 1 109 ? 2.512 9.772 -14.614 1.00 84.56 109 GLN A O 1
ATOM 824 N N . ASN A 1 110 ? 0.422 10.063 -13.827 1.00 92.00 110 ASN A N 1
ATOM 825 C CA . ASN A 1 110 ? 0.853 10.316 -12.454 1.00 92.00 110 ASN A CA 1
ATOM 826 C C . ASN A 1 110 ? 1.341 9.020 -11.799 1.00 92.00 110 ASN A C 1
ATOM 828 O O . ASN A 1 110 ? 2.307 9.058 -11.039 1.00 92.00 110 ASN A O 1
ATOM 832 N N . LEU A 1 111 ? 0.739 7.874 -12.143 1.00 91.00 111 LEU A N 1
ATOM 833 C CA . LEU A 1 111 ? 1.205 6.561 -11.694 1.00 91.00 111 LEU A CA 1
ATOM 834 C C . LEU A 1 111 ? 2.654 6.311 -12.125 1.00 91.00 111 LEU A C 1
ATOM 836 O O . LEU A 1 111 ? 3.494 5.996 -11.288 1.00 91.00 111 LEU A O 1
ATOM 840 N N . VAL A 1 112 ? 2.972 6.511 -13.407 1.00 92.94 112 VAL A N 1
ATOM 841 C CA . VAL A 1 112 ? 4.336 6.299 -13.924 1.00 92.94 112 VAL A CA 1
ATOM 842 C C . VAL A 1 112 ? 5.339 7.239 -13.253 1.00 92.94 112 VAL A C 1
ATOM 844 O O . VAL A 1 112 ? 6.415 6.805 -12.845 1.00 92.94 112 VAL A O 1
ATOM 847 N N . GLN A 1 113 ? 4.990 8.519 -13.097 1.00 92.50 113 GLN A N 1
ATOM 848 C CA . GLN A 1 113 ? 5.856 9.489 -12.418 1.00 92.50 113 GLN A CA 1
ATOM 849 C C . GLN A 1 113 ? 6.113 9.113 -10.958 1.00 92.50 113 GLN A C 1
ATOM 851 O O . GLN A 1 113 ? 7.248 9.230 -10.490 1.00 92.50 113 GLN A O 1
ATOM 856 N N . ARG A 1 114 ? 5.078 8.642 -10.254 1.00 93.12 114 ARG A N 1
ATOM 857 C CA . ARG A 1 114 ? 5.186 8.159 -8.878 1.00 93.12 114 ARG A CA 1
ATOM 858 C C . ARG A 1 114 ? 6.119 6.954 -8.794 1.00 93.12 114 ARG A C 1
ATOM 860 O O . ARG A 1 114 ? 7.082 7.018 -8.042 1.00 93.12 114 ARG A O 1
ATOM 867 N N . ILE A 1 115 ? 5.896 5.928 -9.618 1.00 94.12 115 ILE A N 1
ATOM 868 C CA . ILE A 1 115 ? 6.724 4.711 -9.661 1.00 94.12 115 ILE A CA 1
ATOM 869 C C . ILE A 1 115 ? 8.201 5.052 -9.886 1.00 94.12 115 ILE A C 1
ATOM 871 O O . ILE A 1 115 ? 9.071 4.588 -9.154 1.00 94.12 115 ILE A O 1
ATOM 875 N N . VAL A 1 116 ? 8.495 5.895 -10.880 1.00 93.94 116 VAL A N 1
ATOM 876 C CA . VAL A 1 116 ? 9.875 6.301 -11.182 1.00 93.94 116 VAL A CA 1
ATOM 877 C C . VAL A 1 116 ? 10.491 7.068 -10.013 1.00 93.94 116 VAL A C 1
ATOM 879 O O . VAL A 1 116 ? 11.651 6.845 -9.678 1.00 93.94 116 VAL A O 1
ATOM 882 N N . SER A 1 117 ? 9.726 7.956 -9.379 1.00 92.38 117 SER A N 1
ATOM 883 C CA . SER A 1 117 ? 10.210 8.753 -8.247 1.00 92.38 117 SER A CA 1
ATOM 884 C C . SER A 1 117 ? 10.485 7.890 -7.014 1.00 92.38 117 SER A C 1
ATOM 886 O O . SER A 1 117 ? 11.521 8.065 -6.376 1.00 92.38 117 SER A O 1
ATOM 888 N N . GLU A 1 118 ? 9.601 6.936 -6.710 1.00 90.06 118 GLU A N 1
ATOM 889 C CA . GLU A 1 118 ? 9.780 5.944 -5.643 1.00 90.06 118 GLU A CA 1
ATOM 890 C C . GLU A 1 118 ? 11.022 5.080 -5.901 1.00 90.06 118 GLU A C 1
ATOM 892 O O . GLU A 1 118 ? 11.865 4.931 -5.018 1.00 90.06 118 GLU A O 1
ATOM 897 N N . TRP A 1 119 ? 11.191 4.582 -7.131 1.00 92.00 119 TRP A N 1
ATOM 898 C CA . TRP A 1 119 ? 12.356 3.779 -7.509 1.00 92.00 119 TRP A CA 1
ATOM 899 C C . TRP A 1 119 ? 13.671 4.556 -7.371 1.00 92.00 119 TRP A C 1
ATOM 901 O O . TRP A 1 119 ? 14.627 4.049 -6.788 1.00 92.00 119 TRP A O 1
ATOM 911 N N . LEU A 1 120 ? 13.718 5.804 -7.854 1.00 91.88 120 LEU A N 1
ATOM 912 C CA . LEU A 1 120 ? 14.906 6.655 -7.730 1.00 91.88 120 LEU A CA 1
ATOM 913 C C . LEU A 1 120 ? 15.247 6.964 -6.267 1.00 91.88 120 LEU A C 1
ATOM 915 O O . LEU A 1 120 ? 16.425 7.005 -5.921 1.00 91.88 120 LEU A O 1
ATOM 919 N N . ALA A 1 121 ? 14.236 7.168 -5.418 1.00 88.31 121 ALA A N 1
ATOM 920 C CA . ALA A 1 121 ? 14.437 7.402 -3.991 1.00 88.31 121 ALA A CA 1
ATOM 921 C C . ALA A 1 121 ? 14.967 6.153 -3.266 1.00 88.31 121 ALA A C 1
ATOM 923 O O . ALA A 1 121 ? 15.802 6.277 -2.374 1.00 88.31 121 ALA A O 1
ATOM 924 N N . ALA A 1 122 ? 14.515 4.960 -3.664 1.00 86.50 122 ALA A N 1
ATOM 925 C CA . ALA A 1 122 ? 14.950 3.693 -3.078 1.00 86.50 122 ALA A CA 1
ATOM 926 C C . ALA A 1 122 ? 16.338 3.235 -3.562 1.00 86.50 122 ALA A C 1
ATOM 928 O O . ALA A 1 122 ? 17.041 2.533 -2.839 1.00 86.50 122 ALA A O 1
ATOM 929 N N . ALA A 1 123 ? 16.748 3.623 -4.772 1.00 86.19 123 ALA A N 1
ATOM 930 C CA . ALA A 1 123 ? 17.982 3.152 -5.401 1.00 86.19 123 ALA A CA 1
ATOM 931 C C . ALA A 1 123 ? 19.281 3.784 -4.845 1.00 86.19 123 ALA A C 1
ATOM 933 O O . ALA A 1 123 ? 20.357 3.424 -5.319 1.00 86.19 123 ALA A O 1
ATOM 934 N N . ASP A 1 124 ? 19.193 4.703 -3.871 1.00 87.94 124 ASP A N 1
ATOM 935 C CA . ASP A 1 124 ? 20.332 5.411 -3.247 1.00 87.94 124 ASP A CA 1
ATOM 936 C C . ASP A 1 124 ? 21.335 5.976 -4.278 1.00 87.94 124 ASP A C 1
ATOM 938 O O . ASP A 1 124 ? 22.553 5.827 -4.173 1.00 87.94 124 ASP A O 1
ATOM 942 N N . LEU A 1 125 ? 20.800 6.588 -5.339 1.00 90.62 125 LEU A N 1
ATOM 943 C CA . LEU A 1 125 ? 21.580 7.120 -6.456 1.00 90.62 125 LEU A CA 1
ATOM 944 C C . LEU A 1 125 ? 22.075 8.541 -6.173 1.00 90.62 125 LEU A C 1
ATOM 946 O O . LEU A 1 125 ? 21.372 9.376 -5.600 1.00 90.62 125 LEU A O 1
ATOM 950 N N . SER A 1 126 ? 23.266 8.862 -6.672 1.00 94.56 126 SER A N 1
ATOM 951 C CA . SER A 1 126 ? 23.767 10.239 -6.704 1.00 94.56 126 SER A CA 1
ATOM 952 C C . SER A 1 126 ? 22.983 11.124 -7.687 1.00 94.56 126 SER A C 1
ATOM 954 O O . SER A 1 126 ? 22.372 10.638 -8.640 1.00 94.56 126 SER A O 1
ATOM 956 N N . GLU A 1 127 ? 23.050 12.452 -7.518 1.00 93.94 127 GLU A N 1
ATOM 957 C CA . GLU A 1 127 ? 22.418 13.411 -8.447 1.00 93.94 127 GLU A CA 1
ATOM 958 C C . GLU A 1 127 ? 22.866 13.202 -9.908 1.00 93.94 127 GLU A C 1
ATOM 960 O O . GLU A 1 127 ? 22.060 13.319 -10.836 1.00 93.94 127 GLU A O 1
ATOM 965 N N . ASP A 1 128 ? 24.136 12.841 -10.119 1.00 96.06 128 ASP A N 1
ATOM 966 C CA . ASP A 1 128 ? 24.687 12.553 -11.446 1.00 96.06 128 ASP A CA 1
ATOM 967 C C . ASP A 1 128 ? 24.073 11.281 -12.057 1.00 96.06 128 ASP A C 1
ATOM 969 O O . ASP A 1 128 ? 23.777 11.252 -13.254 1.00 96.06 128 ASP A O 1
ATOM 973 N N . GLU A 1 129 ? 23.850 10.234 -11.257 1.00 95.25 129 GLU A N 1
ATOM 974 C CA . GLU A 1 129 ? 23.204 8.987 -11.695 1.00 95.25 129 GLU A CA 1
ATOM 975 C C . GLU A 1 129 ? 21.720 9.197 -12.004 1.00 95.25 129 GLU A C 1
ATOM 977 O O . GLU A 1 129 ? 21.225 8.700 -13.018 1.00 95.25 129 GLU A O 1
ATOM 982 N N . VAL A 1 130 ? 21.029 10.020 -11.210 1.00 93.75 130 VAL A N 1
ATOM 983 C CA . VAL A 1 130 ? 19.655 10.454 -11.507 1.00 93.75 130 VAL A CA 1
ATOM 984 C C . VAL A 1 130 ? 19.608 11.215 -12.841 1.00 93.75 130 VAL A C 1
ATOM 986 O O . VAL A 1 130 ? 18.750 10.954 -13.689 1.00 93.75 130 VAL A O 1
ATOM 989 N N . GLY A 1 131 ? 20.561 12.121 -13.090 1.00 94.12 131 GLY A N 1
ATOM 990 C CA . GLY A 1 131 ? 20.677 12.826 -14.372 1.00 94.12 131 GLY A CA 1
ATOM 991 C C . GLY A 1 131 ? 20.942 11.890 -15.560 1.00 94.12 131 GLY A C 1
ATOM 992 O O . GLY A 1 131 ? 20.382 12.078 -16.650 1.00 94.12 131 GLY A O 1
ATOM 993 N N . GLN A 1 132 ? 21.755 10.850 -15.356 1.00 95.00 132 GLN A N 1
ATOM 994 C CA . GLN A 1 132 ? 22.006 9.810 -16.358 1.00 95.00 132 GLN A CA 1
ATOM 995 C C . GLN A 1 132 ? 20.753 8.979 -16.643 1.00 95.00 132 GLN A C 1
ATOM 997 O O . GLN A 1 132 ? 20.453 8.744 -17.816 1.00 95.00 132 GLN A O 1
ATOM 1002 N N . PHE A 1 133 ? 19.987 8.612 -15.611 1.00 95.06 133 PHE A N 1
ATOM 1003 C CA . PHE A 1 133 ? 18.707 7.923 -15.770 1.00 95.06 133 PHE A CA 1
ATOM 1004 C C . PHE A 1 133 ? 17.754 8.725 -16.663 1.00 95.06 133 PHE A C 1
ATOM 1006 O O . PHE A 1 133 ? 17.278 8.207 -17.672 1.00 95.06 133 PHE A O 1
ATOM 1013 N N . TYR A 1 134 ? 17.536 10.012 -16.370 1.00 94.50 134 TYR A N 1
ATOM 1014 C CA . TYR A 1 134 ? 16.644 10.841 -17.189 1.00 94.50 134 TYR A CA 1
ATOM 1015 C C . TYR A 1 134 ? 17.159 11.039 -18.617 1.00 94.50 134 TYR A C 1
ATOM 1017 O O . TYR A 1 134 ? 16.370 11.119 -19.560 1.00 94.50 134 TYR A O 1
ATOM 1025 N N . THR A 1 135 ? 18.477 11.100 -18.807 1.00 96.19 135 THR A N 1
ATOM 1026 C CA . THR A 1 135 ? 19.067 11.151 -20.152 1.00 96.19 135 THR A CA 1
ATOM 1027 C C . THR A 1 135 ? 18.771 9.865 -20.928 1.00 96.19 135 THR A C 1
ATOM 1029 O O . THR A 1 135 ? 18.368 9.937 -22.090 1.00 96.19 135 THR A O 1
ATOM 1032 N N . ALA A 1 136 ? 18.915 8.702 -20.287 1.00 94.81 136 ALA A N 1
ATOM 1033 C CA . ALA A 1 136 ? 18.615 7.405 -20.885 1.00 94.81 136 ALA A CA 1
ATOM 1034 C C . ALA A 1 136 ? 17.115 7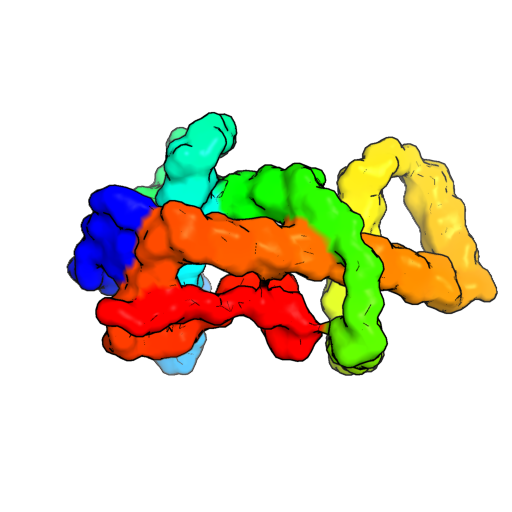.239 -21.175 1.00 94.81 136 ALA A C 1
ATOM 1036 O O . ALA A 1 136 ? 16.757 6.886 -22.294 1.00 94.81 136 ALA A O 1
ATOM 1037 N N . ALA A 1 137 ? 16.244 7.585 -20.225 1.00 93.75 137 ALA A N 1
ATOM 1038 C CA . ALA A 1 137 ? 14.790 7.514 -20.373 1.00 93.75 137 ALA A CA 1
ATOM 1039 C C . ALA A 1 137 ? 14.252 8.400 -21.510 1.00 93.75 137 ALA A C 1
ATOM 1041 O O . ALA A 1 137 ? 13.318 8.018 -22.210 1.00 93.75 137 ALA A O 1
ATOM 1042 N N . ASN A 1 138 ? 14.864 9.567 -21.738 1.00 92.56 138 ASN A N 1
ATOM 1043 C CA . ASN A 1 138 ? 14.519 10.426 -22.875 1.00 92.56 138 ASN A CA 1
ATOM 1044 C C . ASN A 1 138 ? 14.999 9.863 -24.224 1.00 92.56 138 ASN A C 1
ATOM 1046 O O . ASN A 1 138 ? 14.433 10.201 -25.264 1.00 92.56 138 ASN A O 1
ATOM 1050 N N . ALA A 1 139 ? 16.061 9.054 -24.224 1.00 95.56 139 ALA A N 1
ATOM 1051 C CA . ALA A 1 139 ? 16.618 8.448 -25.430 1.00 95.56 139 ALA A CA 1
ATOM 1052 C C . ALA A 1 139 ? 15.942 7.113 -25.789 1.00 95.56 139 ALA A C 1
ATOM 1054 O O . ALA A 1 139 ? 15.827 6.797 -26.974 1.00 95.56 139 ALA A O 1
ATOM 1055 N N . ASP A 1 140 ? 15.498 6.352 -24.787 1.00 93.62 140 ASP A N 1
ATOM 1056 C CA . ASP A 1 140 ? 14.854 5.050 -24.938 1.00 93.62 140 ASP A CA 1
ATOM 1057 C C . ASP A 1 140 ? 13.665 4.905 -23.963 1.00 93.62 140 ASP A C 1
ATOM 1059 O O . ASP A 1 140 ? 13.872 4.800 -22.749 1.00 93.62 140 ASP A O 1
ATOM 1063 N N . PRO A 1 141 ? 12.415 4.849 -24.464 1.00 84.25 141 PRO A N 1
ATOM 1064 C CA . PRO A 1 141 ? 11.236 4.681 -23.615 1.00 84.25 141 PRO A CA 1
ATOM 1065 C C . PRO A 1 141 ? 11.202 3.334 -22.874 1.00 84.25 141 PRO A C 1
ATOM 1067 O O . PRO A 1 141 ? 10.502 3.225 -21.865 1.00 84.25 141 PRO A O 1
ATOM 1070 N N . ASN A 1 142 ? 11.966 2.325 -23.313 1.00 92.94 142 ASN A N 1
ATOM 1071 C CA . ASN A 1 142 ? 12.028 1.032 -22.625 1.00 92.94 142 ASN A CA 1
ATOM 1072 C C . ASN A 1 142 ? 12.664 1.142 -21.235 1.00 92.94 142 ASN A C 1
ATOM 1074 O O . ASN A 1 142 ? 12.351 0.335 -20.371 1.00 92.94 142 ASN A O 1
ATOM 1078 N N . VAL A 1 143 ? 13.497 2.160 -20.983 1.00 94.06 143 VAL A N 1
ATOM 1079 C CA . VAL A 1 143 ? 14.094 2.390 -19.656 1.00 94.06 143 VAL A CA 1
ATOM 1080 C C . VAL A 1 143 ? 13.006 2.609 -18.604 1.00 94.06 143 VAL A C 1
ATOM 1082 O O . VAL A 1 143 ? 13.059 2.020 -17.529 1.00 94.06 143 VAL A O 1
ATOM 1085 N N . VAL A 1 144 ? 11.987 3.413 -18.923 1.00 93.88 144 VAL A N 1
ATOM 1086 C CA . VAL A 1 144 ? 10.844 3.632 -18.022 1.00 93.88 144 VAL A CA 1
ATOM 1087 C C . VAL A 1 144 ? 9.992 2.368 -17.920 1.00 93.88 144 VAL A C 1
ATOM 1089 O O . VAL A 1 144 ? 9.547 2.027 -16.829 1.00 93.88 144 VAL A O 1
ATOM 1092 N N . GLY A 1 145 ? 9.807 1.651 -19.033 1.00 94.06 145 GLY A N 1
ATOM 1093 C CA . GLY A 1 145 ? 9.091 0.372 -19.049 1.00 94.06 145 GLY A CA 1
ATOM 1094 C C . GLY A 1 145 ? 9.702 -0.668 -18.106 1.00 94.06 145 GLY A C 1
ATOM 1095 O O . GLY A 1 145 ? 8.971 -1.314 -17.362 1.00 94.06 145 GLY A O 1
ATOM 1096 N N . GLU A 1 146 ? 11.031 -0.778 -18.064 1.00 94.56 146 GLU A N 1
ATOM 1097 C CA . GLU A 1 146 ? 11.731 -1.681 -17.141 1.00 94.56 146 GLU A CA 1
ATOM 1098 C C . GLU A 1 146 ? 11.556 -1.273 -15.674 1.00 94.56 146 GLU A C 1
ATOM 1100 O O . GLU A 1 146 ? 11.326 -2.135 -14.831 1.00 94.56 146 GLU A O 1
ATOM 1105 N N . VAL A 1 147 ? 11.596 0.027 -15.357 1.00 95.38 147 VAL A N 1
ATOM 1106 C CA . VAL A 1 147 ? 11.313 0.510 -13.991 1.00 95.38 147 VAL A CA 1
ATOM 1107 C C . VAL A 1 147 ? 9.887 0.159 -13.571 1.00 95.38 147 VAL A C 1
ATOM 1109 O O . VAL A 1 147 ? 9.678 -0.342 -12.468 1.00 95.38 147 VAL A O 1
ATOM 1112 N N . VAL A 1 148 ? 8.913 0.368 -14.460 1.00 95.69 148 VAL A N 1
ATOM 1113 C CA . VAL A 1 148 ? 7.513 0.005 -14.204 1.00 95.69 148 VAL A CA 1
ATOM 1114 C C . VAL A 1 148 ? 7.363 -1.505 -14.015 1.00 95.69 148 VAL A C 1
ATOM 1116 O O . VAL A 1 148 ? 6.680 -1.920 -13.082 1.00 95.69 148 VAL A O 1
ATOM 1119 N N . ARG A 1 149 ? 8.032 -2.326 -14.836 1.00 96.25 149 ARG A N 1
ATOM 1120 C CA . ARG A 1 149 ? 8.027 -3.789 -14.692 1.00 96.25 149 ARG A CA 1
ATOM 1121 C C . ARG A 1 149 ? 8.599 -4.220 -13.343 1.00 96.25 149 ARG A C 1
ATOM 1123 O O . ARG A 1 149 ? 7.915 -4.934 -12.623 1.00 96.25 149 ARG A O 1
ATOM 1130 N N . MET A 1 150 ? 9.801 -3.763 -12.982 1.00 95.50 150 MET A N 1
ATOM 1131 C CA . MET A 1 150 ? 10.439 -4.112 -11.702 1.00 95.50 150 MET A CA 1
ATOM 1132 C C . MET A 1 150 ? 9.586 -3.691 -10.503 1.00 95.50 150 MET A C 1
ATOM 1134 O O . MET A 1 150 ? 9.441 -4.451 -9.550 1.00 95.50 150 MET A O 1
ATOM 1138 N N . TRP A 1 151 ? 8.991 -2.494 -10.555 1.00 95.56 151 TRP A N 1
ATOM 1139 C CA . TRP A 1 151 ? 8.050 -2.057 -9.527 1.00 95.56 151 TRP A CA 1
ATOM 1140 C C . TRP A 1 151 ? 6.837 -2.987 -9.456 1.00 95.56 151 TRP A C 1
ATOM 1142 O O . TRP A 1 151 ? 6.438 -3.384 -8.367 1.00 95.56 151 TRP A O 1
ATOM 1152 N N . GLY A 1 152 ? 6.283 -3.377 -10.606 1.00 96.75 152 GLY A N 1
ATOM 1153 C CA . GLY A 1 152 ? 5.184 -4.333 -10.681 1.00 96.75 152 GLY A CA 1
ATOM 1154 C C . GLY A 1 152 ? 5.528 -5.676 -10.046 1.00 96.75 152 GLY A C 1
ATOM 1155 O O . GLY A 1 152 ? 4.740 -6.181 -9.260 1.00 96.75 152 GLY A O 1
ATOM 1156 N N . GLU A 1 153 ? 6.706 -6.226 -10.335 1.00 97.31 153 GLU A N 1
ATOM 1157 C CA . GLU A 1 153 ? 7.184 -7.494 -9.761 1.00 97.31 153 GLU A CA 1
ATOM 1158 C C . GLU A 1 153 ? 7.322 -7.427 -8.236 1.0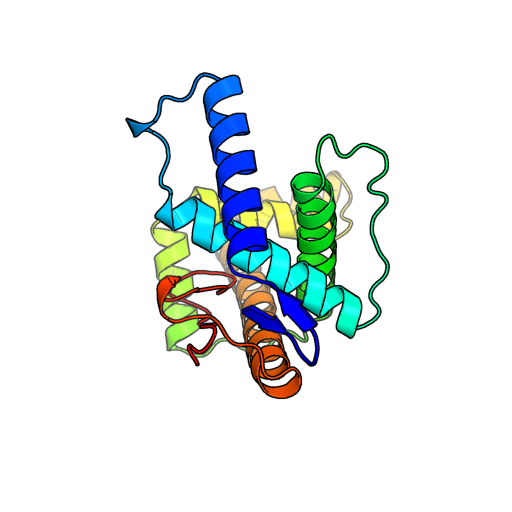0 97.31 153 GLU A C 1
ATOM 1160 O O . GLU A 1 153 ? 6.949 -8.371 -7.537 1.00 97.31 153 GLU A O 1
ATOM 1165 N N . GLN A 1 154 ? 7.786 -6.287 -7.712 1.00 96.00 154 GLN A N 1
ATOM 1166 C CA . GLN A 1 154 ? 7.812 -6.027 -6.271 1.00 96.00 154 GLN A CA 1
ATOM 1167 C C . GLN A 1 154 ? 6.396 -6.006 -5.679 1.00 96.00 154 GLN A C 1
ATOM 1169 O O . GLN A 1 154 ? 6.137 -6.656 -4.670 1.00 96.00 154 GLN A O 1
ATOM 1174 N N . GLN A 1 155 ? 5.463 -5.279 -6.307 1.00 96.12 155 GLN A N 1
ATOM 1175 C CA . GLN A 1 155 ? 4.078 -5.200 -5.827 1.00 96.12 155 GLN A CA 1
ATOM 1176 C C . GLN A 1 155 ? 3.345 -6.540 -5.917 1.00 96.12 155 GLN A C 1
ATOM 1178 O O . GLN A 1 155 ? 2.482 -6.829 -5.093 1.00 96.12 155 GLN A O 1
ATOM 1183 N N . ALA A 1 156 ? 3.688 -7.353 -6.910 1.00 97.62 156 ALA A N 1
ATOM 1184 C CA . ALA A 1 156 ? 3.140 -8.682 -7.095 1.00 97.62 156 ALA A CA 1
ATOM 1185 C C . ALA A 1 156 ? 3.587 -9.633 -5.974 1.00 97.62 156 ALA A C 1
ATOM 1187 O O . ALA A 1 156 ? 2.751 -10.333 -5.410 1.00 97.62 156 ALA A O 1
ATOM 1188 N N . GLY A 1 157 ? 4.872 -9.595 -5.603 1.00 97.62 157 GLY A N 1
ATOM 1189 C CA . GLY A 1 157 ? 5.389 -10.316 -4.436 1.00 97.62 157 GLY A CA 1
ATOM 1190 C C . GLY A 1 157 ? 4.718 -9.861 -3.143 1.00 97.62 157 GLY A C 1
ATOM 1191 O O . GLY A 1 157 ? 4.196 -10.672 -2.387 1.00 97.62 157 GLY A O 1
ATOM 1192 N N . PHE A 1 158 ? 4.609 -8.546 -2.949 1.00 97.31 158 PHE A N 1
ATOM 1193 C CA . PHE A 1 158 ? 3.928 -7.989 -1.781 1.00 97.31 158 PHE A CA 1
ATOM 1194 C C . PHE A 1 158 ? 2.450 -8.405 -1.698 1.00 97.31 158 PHE A C 1
ATOM 1196 O O . PHE A 1 158 ? 1.949 -8.713 -0.620 1.00 97.31 158 PHE A O 1
ATOM 1203 N N . ALA A 1 159 ? 1.735 -8.453 -2.823 1.00 97.44 159 ALA A N 1
ATOM 1204 C CA . ALA A 1 159 ? 0.350 -8.916 -2.846 1.00 97.44 159 ALA A CA 1
ATOM 1205 C C . ALA A 1 159 ? 0.214 -10.407 -2.495 1.00 97.44 159 ALA A C 1
ATOM 1207 O O . ALA A 1 159 ? -0.771 -10.794 -1.859 1.00 97.44 159 ALA A O 1
ATOM 1208 N N . ASP A 1 160 ? 1.179 -11.239 -2.885 1.00 97.25 160 ASP A N 1
ATOM 1209 C CA . ASP A 1 160 ? 1.213 -12.647 -2.488 1.00 97.25 160 ASP A CA 1
ATOM 1210 C C . ASP A 1 160 ? 1.420 -12.776 -0.971 1.00 97.25 160 ASP A C 1
ATOM 1212 O O . ASP A 1 160 ? 0.622 -13.451 -0.314 1.00 97.25 160 ASP A O 1
ATOM 1216 N N . ASP A 1 161 ? 2.390 -12.047 -0.408 1.00 96.69 161 ASP A N 1
ATOM 1217 C CA . ASP A 1 161 ? 2.653 -12.019 1.038 1.00 96.69 161 ASP A CA 1
ATOM 1218 C C . ASP A 1 161 ? 1.424 -11.538 1.824 1.00 96.69 161 ASP A C 1
ATOM 1220 O O . ASP A 1 161 ? 1.038 -12.147 2.820 1.00 96.69 161 ASP A O 1
ATOM 1224 N N . LEU A 1 162 ? 0.730 -10.493 1.355 1.00 96.38 162 LEU A N 1
ATOM 1225 C CA . LEU A 1 162 ? -0.506 -10.026 1.994 1.00 96.38 162 LEU A CA 1
ATOM 1226 C C . LEU A 1 162 ? -1.604 -11.091 2.001 1.00 96.38 162 LEU A C 1
ATOM 1228 O O . LEU A 1 162 ? -2.314 -11.234 2.998 1.00 96.38 162 LEU A O 1
ATOM 1232 N N . ASN A 1 163 ? -1.764 -11.838 0.906 1.00 95.81 163 ASN A N 1
ATOM 1233 C CA . ASN A 1 163 ? -2.727 -12.936 0.856 1.00 95.81 163 ASN A CA 1
ATOM 1234 C C . ASN A 1 163 ? -2.339 -14.069 1.822 1.00 95.81 163 ASN A C 1
ATOM 1236 O O . ASN A 1 163 ? -3.225 -14.664 2.447 1.00 95.81 163 ASN A O 1
ATOM 1240 N N . GLU A 1 164 ? -1.043 -14.348 1.977 1.00 95.62 164 GLU A N 1
ATOM 1241 C CA . GLU A 1 164 ? -0.541 -15.307 2.964 1.00 95.62 164 GLU A CA 1
ATOM 1242 C C . GLU A 1 164 ? -0.808 -14.824 4.394 1.00 95.62 164 GLU A C 1
ATOM 1244 O O . GLU A 1 164 ? -1.414 -15.563 5.171 1.00 95.62 164 GLU A O 1
ATOM 1249 N N . TYR A 1 165 ? -0.502 -13.566 4.717 1.00 94.88 165 TYR A N 1
ATOM 1250 C CA . TYR A 1 165 ? -0.777 -12.985 6.032 1.00 94.88 165 TYR A CA 1
ATOM 1251 C C . TYR A 1 165 ? -2.265 -12.958 6.375 1.00 94.88 165 TYR A C 1
ATOM 1253 O O . TYR A 1 165 ? -2.644 -13.279 7.502 1.00 94.88 165 TYR A O 1
ATOM 1261 N N . ILE A 1 166 ? -3.135 -12.630 5.415 1.00 94.12 166 ILE A N 1
ATOM 1262 C CA . ILE A 1 166 ? -4.590 -12.693 5.617 1.00 94.12 166 ILE A CA 1
ATOM 1263 C C . ILE A 1 166 ? -5.016 -14.107 6.029 1.00 94.12 166 ILE A C 1
ATOM 1265 O O . ILE A 1 166 ? -5.876 -14.262 6.899 1.00 94.12 166 ILE A O 1
ATOM 1269 N N . ALA A 1 167 ? -4.431 -15.137 5.415 1.00 93.56 167 ALA A N 1
ATOM 1270 C CA . ALA A 1 167 ? -4.736 -16.523 5.740 1.00 93.56 167 ALA A CA 1
ATOM 1271 C C . ALA A 1 167 ? -4.113 -16.966 7.075 1.00 93.56 167 ALA A C 1
ATOM 1273 O O . ALA A 1 167 ? -4.795 -17.614 7.872 1.00 93.56 167 ALA A O 1
ATOM 1274 N N . GLU A 1 168 ? -2.847 -16.625 7.322 1.00 94.25 168 GLU A N 1
ATOM 1275 C CA . GLU A 1 168 ? -2.093 -17.005 8.521 1.00 94.25 168 GLU A CA 1
ATOM 1276 C C . GLU A 1 168 ? -2.688 -16.385 9.787 1.00 94.25 168 GLU A C 1
ATOM 1278 O O . GLU A 1 168 ? -2.917 -17.086 10.775 1.00 94.25 168 GLU A O 1
ATOM 1283 N N . TYR A 1 169 ? -3.011 -15.093 9.731 1.00 93.12 169 TYR A N 1
ATOM 1284 C CA . TYR A 1 169 ? -3.573 -14.339 10.847 1.00 93.12 169 TYR A CA 1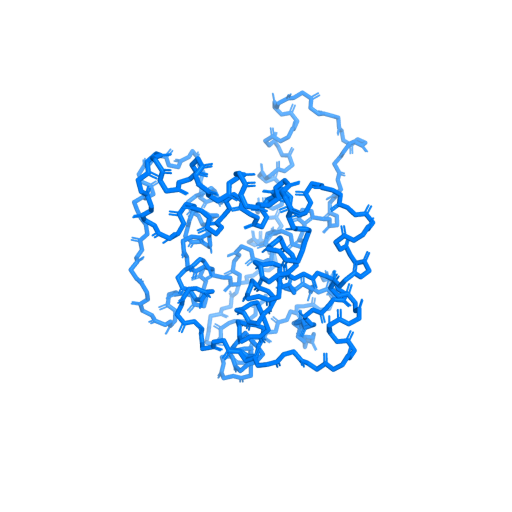
ATOM 1285 C C . TYR A 1 169 ? -5.106 -14.319 10.834 1.00 93.12 169 TYR A C 1
ATOM 1287 O O . TYR A 1 169 ? -5.709 -13.500 11.510 1.00 93.12 169 TYR A O 1
ATOM 1295 N N . ASP A 1 170 ? -5.764 -15.194 10.073 1.00 91.50 170 ASP A N 1
ATOM 1296 C CA . ASP A 1 170 ? -7.230 -15.285 9.983 1.00 91.50 170 ASP A CA 1
ATOM 1297 C C . ASP A 1 170 ? -7.943 -13.919 9.864 1.00 91.50 170 ASP A C 1
ATOM 1299 O O . ASP A 1 170 ? -8.961 -13.655 10.512 1.00 91.50 170 ASP A O 1
ATOM 1303 N N . VAL A 1 171 ? -7.379 -13.022 9.049 1.00 91.31 171 VAL A N 1
ATOM 1304 C CA . VAL A 1 171 ? -7.844 -11.639 8.948 1.00 91.31 171 VAL A CA 1
ATOM 1305 C C . VAL A 1 171 ? -9.239 -11.624 8.343 1.00 91.31 171 VAL A C 1
ATOM 1307 O O . VAL A 1 171 ? -9.473 -12.175 7.265 1.00 91.31 171 VAL A O 1
ATOM 1310 N N . SER A 1 172 ? -10.188 -10.977 9.019 1.00 91.38 172 SER A N 1
ATOM 1311 C CA . SER A 1 172 ? -11.559 -10.903 8.523 1.00 91.38 172 SER A CA 1
ATOM 1312 C C . SER A 1 172 ? -12.291 -9.620 8.894 1.00 91.38 172 SER A C 1
ATOM 1314 O O . SER A 1 172 ? -12.117 -9.020 9.963 1.00 91.38 172 SER A O 1
ATOM 1316 N N . LEU A 1 173 ? -13.214 -9.228 8.020 1.00 87.88 173 LEU A N 1
ATOM 1317 C CA . LEU A 1 173 ? -14.043 -8.042 8.191 1.00 87.88 173 LEU A CA 1
ATOM 1318 C C . LEU A 1 173 ? -15.486 -8.383 8.507 1.00 87.88 173 LEU A C 1
ATOM 1320 O O . LEU A 1 173 ? -16.035 -9.391 8.071 1.00 87.88 173 LEU A O 1
ATOM 1324 N N . ASN A 1 174 ? -16.121 -7.461 9.224 1.00 83.12 174 ASN A N 1
ATOM 1325 C CA . ASN A 1 174 ? -17.562 -7.496 9.375 1.00 83.12 174 ASN A CA 1
ATOM 1326 C C . ASN A 1 174 ? -18.218 -7.175 8.017 1.00 83.12 174 ASN A C 1
ATOM 1328 O O . ASN A 1 174 ? -17.859 -6.157 7.417 1.00 83.12 174 ASN A O 1
ATOM 1332 N N . PRO A 1 175 ? -19.217 -7.954 7.561 1.00 82.62 175 PRO A N 1
ATOM 1333 C CA . PRO A 1 175 ? -19.894 -7.728 6.281 1.00 82.62 175 PRO A CA 1
ATOM 1334 C C . PRO A 1 175 ? -20.471 -6.316 6.089 1.00 82.62 175 PRO A C 1
ATOM 1336 O O . PRO A 1 175 ? -20.656 -5.866 4.959 1.00 82.62 175 PRO A O 1
ATOM 1339 N N . ARG A 1 176 ? -20.760 -5.589 7.178 1.00 79.00 176 ARG A N 1
ATOM 1340 C CA . ARG A 1 176 ? -21.251 -4.201 7.130 1.00 79.00 176 ARG A CA 1
ATOM 1341 C C . ARG A 1 176 ? -20.254 -3.208 6.539 1.00 79.00 176 ARG A C 1
ATOM 1343 O O . ARG A 1 176 ? -20.690 -2.165 6.060 1.00 79.00 176 ARG A O 1
ATOM 1350 N N . TYR A 1 177 ? -18.960 -3.521 6.561 1.00 74.06 177 TYR A N 1
ATOM 1351 C CA . TYR A 1 177 ? -17.916 -2.658 6.004 1.00 74.06 177 TYR A CA 1
ATOM 1352 C C . TYR A 1 177 ? -17.748 -2.802 4.491 1.00 74.06 177 TYR A C 1
ATOM 1354 O O . TYR A 1 177 ? -16.987 -2.053 3.890 1.00 74.06 177 TYR A O 1
ATOM 1362 N N . GLY A 1 178 ? -18.502 -3.707 3.860 1.00 76.81 178 GLY A N 1
ATOM 1363 C CA . GLY A 1 178 ? -18.360 -3.977 2.436 1.00 76.81 178 GLY A CA 1
ATOM 1364 C C . GLY A 1 178 ? -17.053 -4.700 2.126 1.00 76.81 178 GLY A C 1
ATOM 1365 O O . GLY A 1 178 ? -16.419 -5.287 3.006 1.00 76.81 178 GLY A O 1
ATOM 1366 N N . THR A 1 179 ? -16.699 -4.744 0.847 1.00 84.31 179 THR A N 1
ATOM 1367 C CA . THR A 1 179 ? -15.426 -5.321 0.411 1.00 84.31 179 THR A CA 1
ATOM 1368 C C . THR A 1 179 ? -14.311 -4.336 0.741 1.00 84.31 179 THR A C 1
ATOM 1370 O O . THR A 1 179 ? -14.418 -3.158 0.391 1.00 84.31 179 THR A O 1
ATOM 1373 N N . LEU A 1 180 ? -13.262 -4.817 1.408 1.00 88.06 180 LEU A N 1
ATOM 1374 C CA . LEU A 1 180 ? -12.012 -4.082 1.549 1.00 88.06 180 LEU A CA 1
ATOM 1375 C C . LEU A 1 180 ? -11.005 -4.667 0.568 1.00 88.06 180 LEU A C 1
ATOM 1377 O O . LEU A 1 180 ? -10.630 -5.836 0.676 1.00 88.06 180 LEU A O 1
ATOM 1381 N N . ASP A 1 181 ? -10.612 -3.830 -0.380 1.00 89.50 181 ASP A N 1
ATOM 1382 C CA . ASP A 1 181 ? -9.545 -4.097 -1.328 1.00 89.50 181 ASP A CA 1
ATOM 1383 C C . ASP A 1 181 ? -8.282 -3.389 -0.815 1.00 89.50 181 ASP A C 1
ATOM 1385 O O . ASP A 1 181 ? -8.260 -2.161 -0.718 1.00 89.50 181 ASP A O 1
ATOM 1389 N N . ILE A 1 182 ? -7.265 -4.166 -0.435 1.00 90.56 182 ILE A N 1
ATOM 1390 C CA . ILE A 1 182 ? -5.957 -3.647 -0.001 1.00 90.56 182 ILE A CA 1
ATOM 1391 C C . ILE A 1 182 ? -4.874 -3.867 -1.064 1.00 90.56 182 ILE A C 1
ATOM 1393 O O . ILE A 1 182 ? -3.685 -3.811 -0.752 1.00 90.56 182 ILE A O 1
ATOM 1397 N N . SER A 1 183 ? -5.282 -4.120 -2.312 1.00 91.50 183 SER A N 1
ATOM 1398 C CA . SER A 1 183 ? -4.380 -4.315 -3.447 1.00 91.50 183 SER A CA 1
ATOM 1399 C C . SER A 1 183 ? -3.374 -3.164 -3.555 1.00 91.50 183 SER A C 1
ATOM 1401 O O . SER A 1 183 ? -3.792 -2.002 -3.609 1.00 91.50 183 SER A O 1
ATOM 1403 N N . PRO A 1 184 ? -2.067 -3.448 -3.707 1.00 89.06 184 PRO A N 1
ATOM 1404 C CA . PRO A 1 184 ? -1.067 -2.404 -3.941 1.00 89.06 184 PRO A CA 1
ATOM 1405 C C . PRO A 1 184 ? -1.341 -1.575 -5.206 1.00 89.06 184 PRO A C 1
ATOM 1407 O O . PRO A 1 184 ? -1.023 -0.386 -5.281 1.00 89.06 184 PRO A O 1
ATOM 1410 N N . LEU A 1 185 ? -1.981 -2.200 -6.200 1.00 90.25 185 LEU A N 1
ATOM 1411 C CA . LEU A 1 185 ? -2.584 -1.527 -7.343 1.00 90.25 185 LEU A CA 1
ATOM 1412 C C . LEU A 1 185 ? -3.933 -2.178 -7.659 1.00 90.25 185 LEU A C 1
ATOM 1414 O O . LEU A 1 185 ? -3.990 -3.302 -8.167 1.00 90.25 185 LEU A O 1
ATOM 1418 N N . VAL A 1 186 ? -5.013 -1.460 -7.345 1.00 85.06 186 VAL A N 1
ATOM 1419 C CA . VAL A 1 186 ? -6.397 -1.916 -7.539 1.00 85.06 186 VAL A CA 1
ATOM 1420 C C . VAL A 1 186 ? -6.619 -2.372 -8.980 1.00 85.06 186 VAL A C 1
ATOM 1422 O O . VAL A 1 186 ? -6.286 -1.674 -9.938 1.00 85.06 186 VAL A O 1
ATOM 1425 N N . GLY A 1 187 ? -7.201 -3.563 -9.126 1.00 85.56 187 GLY A N 1
ATOM 1426 C CA . GLY A 1 187 ? -7.471 -4.180 -10.425 1.00 85.56 187 GLY A CA 1
ATOM 1427 C C . GLY A 1 187 ? -6.274 -4.880 -11.076 1.00 85.56 187 GLY A C 1
ATOM 1428 O O . GLY A 1 187 ? -6.484 -5.557 -12.081 1.00 85.56 187 GLY A O 1
ATOM 1429 N N . VAL A 1 188 ? -5.071 -4.773 -10.500 1.00 92.50 188 VAL A N 1
ATOM 1430 C CA . VAL A 1 188 ? -3.856 -5.456 -10.974 1.00 92.50 188 VAL A CA 1
ATOM 1431 C C . VAL A 1 188 ? -3.446 -6.552 -9.988 1.00 92.50 188 VAL A C 1
ATOM 1433 O O . VAL A 1 188 ? -3.570 -7.729 -10.312 1.00 92.50 188 VAL A O 1
ATOM 1436 N N . PHE A 1 189 ? -3.058 -6.188 -8.764 1.00 94.88 189 PHE A N 1
ATOM 1437 C CA . PHE A 1 189 ? -2.518 -7.121 -7.763 1.00 94.88 189 PHE A CA 1
ATOM 1438 C C . PHE A 1 189 ? -3.544 -7.401 -6.668 1.00 94.88 189 PHE A C 1
ATOM 1440 O O . PHE A 1 189 ? -3.531 -6.761 -5.622 1.00 94.88 189 PHE A O 1
ATOM 1447 N N . LYS A 1 190 ? -4.485 -8.306 -6.944 1.00 92.38 190 LYS A N 1
ATOM 1448 C CA . LYS A 1 190 ? -5.693 -8.466 -6.126 1.00 92.38 190 LYS A CA 1
ATOM 1449 C C . LYS A 1 190 ? -5.401 -8.973 -4.714 1.00 92.38 190 LYS A C 1
ATOM 1451 O O . LYS A 1 190 ? -4.907 -10.086 -4.542 1.00 92.38 190 LYS A O 1
ATOM 1456 N N . VAL A 1 191 ? -5.844 -8.202 -3.724 1.00 93.00 191 VAL A N 1
ATOM 1457 C CA . VAL A 1 191 ? -5.868 -8.596 -2.313 1.00 93.00 191 VAL A CA 1
ATOM 1458 C C . VAL A 1 191 ? -7.194 -8.155 -1.691 1.00 93.00 191 VAL A C 1
ATOM 1460 O O . VAL A 1 191 ? -7.410 -6.975 -1.414 1.00 93.00 191 VAL A O 1
ATOM 1463 N N . GLU A 1 192 ? -8.098 -9.110 -1.469 1.00 90.06 192 GLU A N 1
ATOM 1464 C CA . GLU A 1 192 ? -9.400 -8.862 -0.839 1.00 90.06 192 GLU A CA 1
ATOM 1465 C C . GLU A 1 192 ? -9.443 -9.472 0.562 1.00 90.06 192 GLU A C 1
ATOM 1467 O O . GLU A 1 192 ? -9.155 -10.655 0.754 1.00 90.06 192 GLU A O 1
ATOM 1472 N N . VAL A 1 193 ? -9.875 -8.683 1.545 1.00 91.12 193 VAL A N 1
ATOM 1473 C CA . VAL A 1 193 ? -10.035 -9.180 2.915 1.00 91.12 193 VAL A CA 1
ATOM 1474 C C . VAL A 1 193 ? -11.384 -9.898 3.054 1.00 91.12 193 VAL A C 1
ATOM 1476 O O . VAL A 1 193 ? -12.431 -9.299 2.776 1.00 91.12 193 VAL A O 1
ATOM 1479 N N . PRO A 1 194 ? -11.413 -11.169 3.500 1.00 91.44 194 PRO A N 1
ATOM 1480 C CA . PRO A 1 194 ? -12.642 -11.944 3.547 1.00 91.44 194 PRO A CA 1
ATOM 1481 C C . PRO A 1 194 ? -13.617 -11.409 4.601 1.00 91.44 194 PRO A C 1
ATOM 1483 O O . PRO A 1 194 ? -13.244 -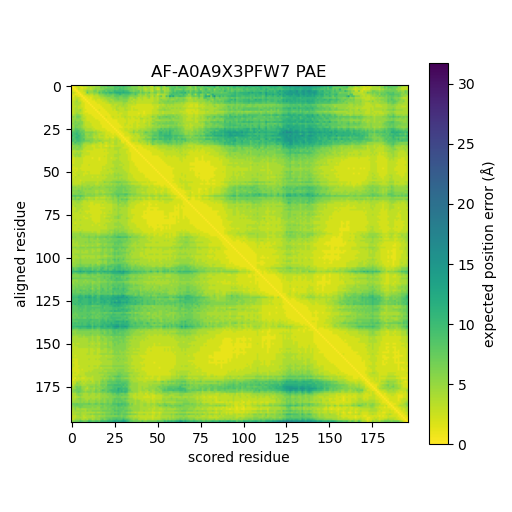10.969 5.689 1.00 91.44 194 PRO A O 1
ATOM 1486 N N . GLN A 1 195 ? -14.908 -11.509 4.295 1.00 88.94 195 GLN A N 1
ATOM 1487 C CA . GLN A 1 195 ? -15.982 -11.180 5.229 1.00 88.94 195 GLN A CA 1
ATOM 1488 C C . GLN A 1 195 ? -16.406 -12.420 6.014 1.00 88.94 195 GLN A C 1
ATOM 1490 O O . GLN A 1 195 ? -16.624 -13.478 5.413 1.00 88.94 195 GLN A O 1
ATOM 1495 N N . ARG A 1 196 ? -16.556 -12.295 7.337 1.00 81.06 196 ARG A N 1
ATOM 1496 C CA . ARG A 1 196 ? -17.001 -13.388 8.216 1.00 81.06 196 ARG A CA 1
ATOM 1497 C C . ARG A 1 196 ? -17.902 -12.899 9.347 1.00 81.06 196 ARG A C 1
ATOM 1499 O O . ARG A 1 196 ? -17.719 -11.750 9.811 1.00 81.06 196 ARG A O 1
#

Mean predicted aligned error: 4.62 Å